Protein AF-A0A7S2XHD7-F1 (afdb_monomer_lite)

Sequence (308 aa):
SCTLRDKVDFETMDRLHQEAKERVEADHHKRIAGLQQRLSIVTTSAAAPLSTHVYRSHVVQAHVAEVWPCVFPLSDVVGPGRVKASSCKSNQSVGSRFRVRYKSGVKETYTLTAFSRESHRLSFELQDRSVPLEAESVAHSIALKPVKVTPGTKPATFIELSTEFSKDAPAALIAMSHIVKMDFFDWILGEMSRRRVRKSARRRAAEEARRQERNETKTREKSFERTERNGAVGGDEKVRQSANGEVEQPVSTGQREGGGAPTAGSNTASSGDVAGSASSRLQQQQELPPVSAETAREWKVQGIEILS

Organism: NCBI:txid641309

InterPro domains:
  IPR023393 START-like domain superfamily [G3DSA:3.30.530.20] (52-212)

Radius of gyration: 33.54 Å; chains: 1; bounding box: 9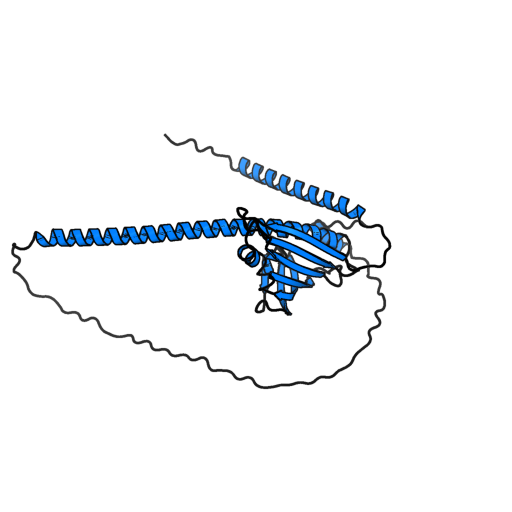0×64×88 Å

Secondary structure (DSSP, 8-state):
---------HHHHHHHHHHHHHHHHHHHHHHHHHHHHHHGGG-------PPEEEEEEEEESS-HHHHHHHH-SGGGTSSTTTEEEEEE-SSS-TT-EEEEEETTS-EEEEEEEEEETTTTEEEEEEEEESS--SSS-EEEEEEEEEEP--TTSPPEEEEEEEEEE-TT--HHHHHHHHHHHHHHHHHHHHHHHHHHHHHHHHHHHHHHHHHHHHHHHHHHHHHHHHHHHHHTS--S-----------PPPPP---------------------------------PPPPPPPHHHHHHHHTTT-----

pLDDT: mean 77.54, std 21.25, range [32.66, 98.56]

Structure (mmCIF, N/CA/C/O backbone):
data_AF-A0A7S2XHD7-F1
#
_entry.id   AF-A0A7S2XHD7-F1
#
loop_
_atom_site.group_PDB
_atom_site.id
_atom_site.type_symbol
_atom_site.label_atom_id
_atom_site.label_alt_id
_atom_site.label_comp_id
_atom_site.label_asym_id
_atom_site.label_entity_id
_atom_site.label_seq_id
_atom_site.pdbx_PDB_ins_code
_atom_site.Cartn_x
_atom_site.Cartn_y
_atom_site.Cartn_z
_atom_site.occupancy
_atom_site.B_iso_or_equiv
_atom_site.auth_seq_id
_atom_site.auth_comp_id
_atom_site.auth_asym_id
_atom_site.auth_atom_id
_atom_site.pdbx_PDB_model_num
ATOM 1 N N . SER A 1 1 ? -50.078 11.757 4.316 1.00 43.25 1 SER A N 1
ATOM 2 C CA . SER A 1 1 ? -50.026 11.815 2.844 1.00 43.25 1 SER A CA 1
ATOM 3 C C . SER A 1 1 ? -48.570 11.796 2.406 1.00 43.25 1 SER A C 1
ATOM 5 O O . SER A 1 1 ? -47.903 12.819 2.453 1.00 43.25 1 SER A O 1
ATOM 7 N N . CYS A 1 2 ? -48.045 10.624 2.051 1.00 49.34 2 CYS A N 1
ATOM 8 C CA . CYS A 1 2 ? -46.650 10.460 1.630 1.00 49.34 2 CYS A CA 1
ATOM 9 C C . CYS A 1 2 ? -46.600 9.626 0.352 1.00 49.34 2 CYS A C 1
ATOM 11 O O . CYS A 1 2 ? -46.386 8.424 0.442 1.00 49.34 2 CYS A O 1
ATOM 13 N N . THR A 1 3 ? -46.794 10.233 -0.820 1.00 51.00 3 THR A N 1
ATOM 14 C CA . THR A 1 3 ? -46.531 9.567 -2.109 1.00 51.00 3 THR A CA 1
ATOM 15 C C . THR A 1 3 ? -46.256 10.591 -3.212 1.00 51.00 3 THR A C 1
ATOM 17 O O . THR A 1 3 ? -47.086 10.827 -4.080 1.00 51.00 3 THR A O 1
ATOM 20 N N . LEU A 1 4 ? -45.063 11.176 -3.186 1.00 49.03 4 LEU A N 1
ATOM 21 C CA . LEU A 1 4 ? -44.376 11.655 -4.386 1.00 49.03 4 LEU A CA 1
ATOM 22 C C . LEU A 1 4 ? -42.977 11.043 -4.318 1.00 49.03 4 LEU A C 1
ATOM 24 O O . LEU A 1 4 ? -42.031 11.631 -3.809 1.00 49.03 4 LEU A O 1
ATOM 28 N N . ARG A 1 5 ? -42.894 9.759 -4.683 1.00 53.16 5 ARG A N 1
ATOM 29 C CA . ARG A 1 5 ? -41.617 9.145 -5.044 1.00 53.16 5 ARG A CA 1
ATOM 30 C C . ARG A 1 5 ? -41.416 9.485 -6.508 1.00 53.16 5 ARG A C 1
ATOM 32 O O . ARG A 1 5 ? -42.086 8.895 -7.354 1.00 53.16 5 ARG A O 1
ATOM 39 N N . ASP A 1 6 ? -40.537 10.445 -6.758 1.00 57.28 6 ASP A N 1
ATOM 40 C CA . ASP A 1 6 ? -40.037 10.764 -8.087 1.00 57.28 6 ASP A CA 1
ATOM 41 C C . ASP A 1 6 ? -39.497 9.479 -8.714 1.00 57.28 6 ASP A C 1
ATOM 43 O O . ASP A 1 6 ? -38.479 8.923 -8.289 1.00 57.28 6 ASP A O 1
ATOM 47 N N . LYS A 1 7 ? -40.239 8.949 -9.687 1.00 65.12 7 LYS A N 1
ATOM 48 C CA . LYS A 1 7 ? -39.747 7.890 -10.557 1.00 65.12 7 LYS A CA 1
ATOM 49 C C . LYS A 1 7 ? -38.735 8.554 -11.478 1.00 65.12 7 LYS A C 1
ATOM 51 O O . LYS A 1 7 ? -39.098 9.107 -12.506 1.00 65.12 7 LYS A O 1
ATOM 56 N N . VAL A 1 8 ? -37.473 8.556 -11.067 1.00 68.94 8 VAL A N 1
ATOM 57 C CA . VAL A 1 8 ? -36.384 8.773 -12.015 1.00 68.94 8 VAL A CA 1
ATOM 58 C C . VAL A 1 8 ? -36.445 7.591 -12.973 1.00 68.94 8 VAL A C 1
ATOM 60 O O . VAL A 1 8 ? -36.237 6.451 -12.550 1.00 68.94 8 VAL A O 1
ATOM 63 N N . ASP A 1 9 ? -36.821 7.851 -14.224 1.00 83.94 9 ASP A N 1
ATOM 64 C CA . ASP A 1 9 ? -36.904 6.811 -15.242 1.00 83.94 9 ASP A CA 1
ATOM 65 C C . ASP A 1 9 ? -35.554 6.110 -15.379 1.00 83.94 9 ASP A C 1
ATOM 67 O O . ASP A 1 9 ? -34.492 6.740 -15.361 1.00 83.94 9 ASP A O 1
ATOM 71 N N . PHE A 1 10 ? -35.606 4.785 -15.503 1.00 83.00 10 PHE A N 1
ATOM 72 C CA . PHE A 1 10 ? -34.429 3.923 -15.604 1.00 83.00 10 PHE A CA 1
ATOM 73 C C . PHE A 1 10 ? -33.493 4.377 -16.739 1.00 83.00 10 PHE A C 1
ATOM 75 O O . PHE A 1 10 ? -32.280 4.434 -16.558 1.00 83.00 10 PHE A O 1
ATOM 82 N N . GLU A 1 11 ? -34.065 4.845 -17.852 1.00 86.50 11 GLU A N 1
ATOM 83 C CA . GLU A 1 11 ? -33.327 5.416 -18.986 1.00 86.50 11 GLU A CA 1
ATOM 84 C C . GLU A 1 11 ? -32.530 6.677 -18.614 1.00 86.50 11 GLU A C 1
ATOM 86 O O . GLU A 1 11 ? -31.417 6.885 -19.099 1.00 86.50 11 GLU A O 1
ATOM 91 N N . THR A 1 12 ? -33.057 7.510 -17.709 1.00 90.56 12 THR A N 1
ATOM 92 C CA . THR A 1 12 ? -32.352 8.711 -17.234 1.00 90.56 12 THR A CA 1
ATOM 93 C C . THR A 1 12 ? -31.164 8.329 -16.354 1.00 90.56 12 THR A C 1
ATOM 95 O O . THR A 1 12 ? -30.099 8.938 -16.456 1.00 90.56 12 THR A O 1
ATOM 98 N N . MET A 1 13 ? -31.316 7.301 -15.513 1.00 90.56 13 MET A N 1
ATOM 99 C CA . MET A 1 13 ? -30.211 6.772 -14.710 1.00 90.56 13 MET A CA 1
ATOM 100 C C . MET A 1 13 ? -29.102 6.169 -15.577 1.00 90.56 13 MET A C 1
ATOM 102 O O . MET A 1 13 ? -27.932 6.471 -15.337 1.00 90.56 13 MET A O 1
ATOM 106 N N . ASP A 1 14 ? -29.449 5.370 -16.587 1.00 92.31 14 ASP A N 1
ATOM 107 C CA . ASP A 1 14 ? -28.465 4.767 -17.492 1.00 92.31 14 ASP A CA 1
ATOM 108 C C . ASP A 1 14 ? -27.711 5.835 -18.291 1.00 92.31 14 ASP A C 1
ATOM 110 O O . ASP A 1 14 ? -26.482 5.780 -18.390 1.00 92.31 14 ASP A O 1
ATOM 114 N N . ARG A 1 15 ? -28.409 6.878 -18.768 1.00 94.81 15 ARG A N 1
ATOM 115 C CA . ARG A 1 15 ? -27.761 8.010 -19.446 1.00 94.81 15 ARG A CA 1
ATOM 116 C C . ARG A 1 15 ? -26.789 8.746 -18.526 1.00 94.81 15 ARG A C 1
ATOM 118 O O . ARG A 1 15 ? -25.658 9.009 -18.923 1.00 94.81 15 ARG A O 1
ATOM 125 N N . LEU A 1 16 ? -27.191 9.034 -17.285 1.00 93.44 16 LEU A N 1
ATOM 126 C CA . LEU A 1 16 ? -26.314 9.680 -16.301 1.00 93.44 16 LEU A CA 1
ATOM 127 C C . LEU A 1 16 ? -25.102 8.809 -15.947 1.00 93.44 16 LEU A C 1
ATOM 129 O O . LEU A 1 16 ? -24.006 9.336 -15.754 1.00 93.44 16 LEU A O 1
ATOM 133 N N . HIS A 1 17 ? -25.273 7.487 -15.878 1.00 90.25 17 HIS A N 1
ATOM 134 C CA . HIS A 1 17 ? -24.171 6.562 -15.636 1.00 90.25 17 HIS A CA 1
ATOM 135 C C . HIS A 1 17 ? -23.175 6.550 -16.802 1.00 90.25 17 HIS A C 1
ATOM 137 O O . HIS A 1 17 ? -21.965 6.606 -16.577 1.00 90.25 17 HIS A O 1
ATOM 143 N N . GLN A 1 18 ? -23.676 6.535 -18.038 1.00 93.81 18 GLN A N 1
ATOM 144 C CA . GLN A 1 18 ? -22.855 6.575 -19.245 1.00 93.81 18 GLN A CA 1
ATOM 145 C C . GLN A 1 18 ? -22.103 7.911 -19.375 1.00 93.81 18 GLN A C 1
ATOM 147 O O . GLN A 1 18 ? -20.887 7.908 -19.556 1.00 93.81 18 GLN A O 1
ATOM 152 N N . GLU A 1 19 ? -22.777 9.046 -19.159 1.00 95.25 19 GLU A N 1
ATOM 153 C CA . GLU A 1 19 ? -22.143 10.373 -19.141 1.00 95.25 19 GLU A CA 1
ATOM 154 C C . GLU A 1 19 ? -21.063 10.476 -18.049 1.00 95.25 19 GLU A C 1
ATOM 156 O O . GLU A 1 19 ? -19.988 11.042 -18.267 1.00 95.25 19 GLU A O 1
ATOM 161 N N . ALA A 1 20 ? -21.316 9.921 -16.858 1.00 90.75 20 ALA A N 1
ATOM 162 C CA . ALA A 1 20 ? -20.330 9.896 -15.781 1.00 90.75 20 ALA A CA 1
ATOM 163 C C . ALA A 1 20 ? -19.105 9.046 -16.151 1.00 90.75 20 ALA A C 1
ATOM 165 O O . ALA A 1 20 ? -17.973 9.453 -15.876 1.00 90.75 20 ALA A O 1
ATOM 166 N N . LYS A 1 21 ? -19.316 7.897 -16.802 1.00 91.81 21 LYS A N 1
ATOM 167 C CA . LYS A 1 21 ? -18.242 7.023 -17.282 1.00 91.81 21 LYS A CA 1
ATOM 168 C C . LYS A 1 21 ? -17.369 7.728 -18.324 1.00 91.81 21 LYS A C 1
ATOM 170 O O . LYS A 1 21 ? -16.151 7.754 -18.167 1.00 91.81 21 LYS A O 1
ATOM 175 N N . GLU A 1 22 ? -17.979 8.373 -19.314 1.00 92.75 22 GLU A N 1
ATOM 176 C CA . GLU A 1 22 ? -17.265 9.106 -20.369 1.00 92.75 22 GLU A CA 1
ATOM 177 C C . GLU A 1 22 ? -16.457 10.285 -19.815 1.00 92.75 22 GLU A C 1
ATOM 179 O O . GLU A 1 22 ? -15.318 10.505 -20.226 1.00 92.75 22 GLU A O 1
ATOM 184 N N . ARG A 1 23 ? -16.983 11.011 -18.819 1.00 91.25 23 ARG A N 1
ATOM 185 C CA . ARG A 1 23 ? -16.234 12.089 -18.145 1.00 91.25 23 ARG A CA 1
ATOM 186 C C . ARG A 1 23 ? -14.996 11.572 -17.419 1.00 91.25 23 ARG A C 1
ATOM 188 O O . ARG A 1 23 ? -13.948 12.214 -17.477 1.00 91.25 23 ARG A O 1
ATOM 195 N N . VAL A 1 24 ? -15.106 10.428 -16.743 1.00 84.94 24 VAL A N 1
ATOM 196 C CA . VAL A 1 24 ? -13.970 9.804 -16.046 1.00 84.94 24 VAL A CA 1
ATOM 197 C C . VAL A 1 24 ? -12.920 9.324 -17.049 1.00 84.94 24 VAL A C 1
ATOM 199 O O . VAL A 1 24 ? -11.728 9.552 -16.839 1.00 84.94 24 VAL A O 1
ATOM 202 N N . GLU A 1 25 ? -13.340 8.709 -18.155 1.00 81.50 25 GLU A N 1
ATOM 203 C CA . GLU A 1 25 ? -12.432 8.270 -19.218 1.00 81.50 25 GLU A CA 1
ATOM 204 C C . GLU A 1 25 ? -11.743 9.460 -19.905 1.00 81.50 25 GLU A C 1
ATOM 206 O O . GLU A 1 25 ? -10.528 9.428 -20.108 1.00 81.50 25 GLU A O 1
ATOM 211 N N . ALA A 1 26 ? -12.464 10.545 -20.200 1.00 87.12 26 ALA A N 1
ATOM 212 C CA . ALA A 1 26 ? -11.897 11.750 -20.808 1.00 87.12 26 ALA A CA 1
ATOM 213 C C . ALA A 1 26 ? -10.857 12.435 -19.902 1.00 87.12 26 ALA A C 1
ATOM 215 O O . ALA A 1 26 ? -9.779 12.816 -20.369 1.00 87.12 26 ALA A O 1
ATOM 216 N N . ASP A 1 27 ? -11.138 12.555 -18.600 1.00 86.56 27 ASP A N 1
ATOM 217 C CA . ASP A 1 27 ? -10.185 13.129 -17.643 1.00 86.56 27 ASP A CA 1
ATOM 218 C C . ASP A 1 27 ? -8.935 12.244 -17.491 1.00 86.56 27 ASP A C 1
ATOM 220 O O . ASP A 1 27 ? -7.810 12.744 -17.410 1.00 86.56 27 ASP A O 1
ATOM 224 N N . HIS A 1 28 ? -9.098 10.917 -17.558 1.00 75.94 28 HIS A N 1
ATOM 225 C CA . HIS A 1 28 ? -7.976 9.981 -17.560 1.00 75.94 28 HIS A CA 1
ATOM 226 C C . HIS A 1 28 ? -7.064 10.168 -18.782 1.00 75.94 28 HIS A C 1
ATOM 228 O O . HIS A 1 28 ? -5.850 10.314 -18.616 1.00 75.94 28 HIS A O 1
ATOM 234 N N . HIS A 1 29 ? -7.629 10.253 -19.992 1.00 78.44 29 HIS A N 1
ATOM 235 C CA . HIS A 1 29 ? -6.857 10.499 -21.217 1.00 78.44 29 HIS A CA 1
ATOM 236 C C . HIS A 1 29 ? -6.132 11.847 -21.179 1.00 78.44 29 HIS A C 1
ATOM 238 O O . HIS A 1 29 ? -4.951 11.923 -21.519 1.00 78.44 29 HIS A O 1
ATOM 244 N N . LYS A 1 30 ? -6.792 12.906 -20.693 1.00 86.50 30 LYS A N 1
ATOM 245 C CA . LYS A 1 30 ? -6.173 14.231 -20.553 1.00 86.50 30 LYS A CA 1
ATOM 246 C C . LYS A 1 30 ? -4.991 14.210 -19.582 1.00 86.50 30 LYS A C 1
ATOM 248 O O . LYS A 1 30 ? -3.963 14.835 -19.849 1.00 86.50 30 LYS A O 1
ATOM 253 N N . ARG A 1 31 ? -5.101 13.464 -18.475 1.00 76.38 31 ARG A N 1
ATOM 254 C CA . ARG A 1 31 ? -3.992 13.260 -17.528 1.00 76.38 31 ARG A CA 1
ATOM 255 C C . ARG A 1 31 ? -2.839 12.487 -18.170 1.00 76.38 31 ARG A C 1
ATOM 257 O O . ARG A 1 31 ? -1.697 12.895 -17.984 1.00 76.38 31 ARG A O 1
ATOM 264 N N . ILE A 1 32 ? -3.113 11.437 -18.948 1.00 73.88 32 ILE A N 1
ATOM 265 C CA . ILE A 1 32 ? -2.078 10.674 -19.670 1.00 73.88 32 ILE A CA 1
ATOM 266 C C . ILE A 1 32 ? -1.351 11.561 -20.689 1.00 73.88 32 ILE A C 1
ATOM 268 O O . ILE A 1 32 ? -0.122 11.627 -20.660 1.00 73.88 32 ILE A O 1
ATOM 272 N N . ALA A 1 33 ? -2.082 12.301 -21.525 1.00 75.00 33 ALA A N 1
ATOM 273 C CA . ALA A 1 33 ? -1.496 13.183 -22.537 1.00 75.00 33 ALA A CA 1
ATOM 274 C C . ALA A 1 33 ? -0.627 14.290 -21.910 1.00 75.00 33 ALA A C 1
ATOM 276 O O . ALA A 1 33 ? 0.501 14.533 -22.339 1.00 75.00 33 ALA A O 1
ATOM 277 N N . GLY A 1 34 ? -1.105 14.915 -20.826 1.00 77.00 34 GLY A N 1
ATOM 278 C CA . GLY A 1 34 ? -0.328 15.918 -20.092 1.00 77.00 34 GLY A CA 1
ATOM 279 C C . GLY A 1 34 ? 0.941 15.351 -19.444 1.00 77.00 34 GLY A C 1
ATOM 280 O O . GLY A 1 34 ? 1.935 16.060 -19.298 1.00 77.00 34 GLY A O 1
ATOM 281 N N . LEU A 1 35 ? 0.940 14.070 -19.069 1.00 71.00 35 LEU A N 1
ATOM 282 C CA . LEU A 1 35 ? 2.133 13.394 -18.564 1.00 71.00 35 LEU A CA 1
ATOM 283 C C . LEU A 1 35 ? 3.125 13.097 -19.690 1.00 71.00 35 LEU A C 1
ATOM 285 O O . LEU A 1 35 ? 4.303 13.399 -19.518 1.00 71.00 35 LEU A O 1
ATOM 289 N N . GLN A 1 36 ? 2.661 12.604 -20.842 1.00 71.19 36 GLN A N 1
ATOM 290 C CA . GLN A 1 36 ? 3.500 12.369 -22.027 1.00 71.19 36 GLN A CA 1
ATOM 291 C C . GLN A 1 36 ? 4.240 13.642 -22.465 1.00 71.19 36 GLN A C 1
ATOM 293 O O . GLN A 1 36 ? 5.450 13.604 -22.677 1.00 71.19 36 GLN A O 1
ATOM 298 N N . GLN A 1 37 ? 3.558 14.791 -22.487 1.00 72.00 37 GLN A N 1
ATOM 299 C CA . GLN A 1 37 ? 4.180 16.075 -22.833 1.00 72.00 37 GLN A CA 1
ATOM 300 C C . GLN A 1 37 ? 5.247 16.526 -21.819 1.00 72.00 37 GLN A C 1
ATOM 302 O O . GLN A 1 37 ? 6.236 17.158 -22.180 1.00 72.00 37 GLN A O 1
ATOM 307 N N . ARG A 1 38 ? 5.077 16.206 -20.531 1.00 64.12 38 ARG A N 1
ATOM 308 C CA . ARG A 1 38 ? 6.083 16.526 -19.502 1.00 64.12 38 ARG A CA 1
ATOM 309 C C . ARG A 1 38 ? 7.298 15.607 -19.563 1.00 64.12 38 ARG A C 1
ATOM 311 O O . ARG A 1 38 ? 8.366 15.996 -19.102 1.00 64.12 38 ARG A O 1
ATOM 318 N N . LEU A 1 39 ? 7.135 14.410 -20.114 1.00 61.31 39 LEU A N 1
ATOM 319 C CA . LEU A 1 39 ? 8.197 13.417 -20.237 1.00 61.31 39 LEU A CA 1
ATOM 320 C C . LEU A 1 39 ? 9.109 13.678 -21.429 1.00 61.31 39 LEU A C 1
ATOM 322 O O . LEU A 1 39 ? 10.310 13.467 -21.304 1.00 61.31 39 LEU A O 1
ATOM 326 N N . SER A 1 40 ? 8.581 14.211 -22.535 1.00 60.31 40 SER A N 1
ATOM 327 C CA . SER A 1 40 ? 9.395 14.526 -23.717 1.00 60.31 40 SER A CA 1
ATOM 328 C C . SER A 1 40 ? 10.478 15.580 -23.445 1.00 60.31 40 SER A C 1
ATOM 330 O O . SER A 1 40 ? 11.492 15.601 -24.133 1.00 60.31 40 SER A O 1
ATOM 332 N N . ILE A 1 41 ? 10.302 16.420 -22.418 1.00 57.03 41 ILE A N 1
ATOM 333 C CA . ILE A 1 41 ? 11.268 17.458 -22.012 1.00 57.03 41 ILE A CA 1
ATOM 334 C C . ILE A 1 41 ? 12.493 16.860 -21.285 1.00 57.03 41 ILE A C 1
ATOM 336 O O . ILE A 1 41 ? 13.524 17.517 -21.171 1.00 57.03 41 ILE A O 1
ATOM 340 N N . VAL A 1 42 ? 12.427 15.611 -20.809 1.00 54.75 42 VAL A N 1
ATOM 341 C CA . VAL A 1 42 ? 13.474 15.010 -19.957 1.00 54.75 42 VAL A CA 1
ATOM 342 C C . VAL A 1 42 ? 14.526 14.217 -20.761 1.00 54.75 42 VAL A C 1
ATOM 344 O O . VAL A 1 42 ? 15.563 13.846 -20.221 1.00 54.75 42 VAL A O 1
ATOM 347 N N . THR A 1 43 ? 14.325 13.992 -22.062 1.00 50.47 43 THR A N 1
ATOM 348 C CA . THR A 1 43 ? 15.046 12.957 -22.841 1.00 50.47 43 THR A CA 1
ATOM 349 C C . THR A 1 43 ? 16.136 13.440 -23.810 1.00 50.47 43 THR A C 1
ATOM 351 O O . THR A 1 43 ? 16.387 12.792 -24.820 1.00 50.47 43 THR A O 1
ATOM 354 N N . THR A 1 44 ? 16.851 14.530 -23.522 1.00 48.75 44 THR A N 1
ATOM 355 C CA . THR A 1 44 ? 18.014 14.939 -24.344 1.00 48.75 44 THR A CA 1
ATOM 356 C C . THR A 1 44 ? 19.229 15.287 -23.493 1.00 48.75 44 THR A C 1
ATOM 358 O O . THR A 1 44 ? 19.540 16.454 -23.275 1.00 48.75 44 THR A O 1
ATOM 361 N N . SER A 1 45 ? 19.945 14.272 -23.013 1.00 46.69 45 SER A N 1
ATOM 362 C CA . SER A 1 45 ? 21.347 14.426 -22.615 1.00 46.69 45 SER A CA 1
ATOM 363 C C . SER A 1 45 ? 22.068 13.091 -22.768 1.00 46.69 45 SER A C 1
ATOM 365 O O . SER A 1 45 ? 21.740 12.121 -22.089 1.00 46.69 45 SER A O 1
ATOM 367 N N . ALA A 1 46 ? 23.031 13.041 -23.690 1.00 52.41 46 ALA A N 1
ATOM 368 C CA . ALA A 1 46 ? 23.861 11.882 -24.018 1.00 52.41 46 ALA A CA 1
ATOM 369 C C . ALA A 1 46 ? 24.940 11.619 -22.944 1.00 52.41 46 ALA A C 1
ATOM 371 O O . ALA A 1 46 ? 26.131 11.535 -23.238 1.00 52.41 46 ALA A O 1
ATOM 372 N N . ALA A 1 47 ? 24.529 11.544 -21.678 1.00 53.38 47 ALA A N 1
ATOM 373 C CA . ALA A 1 47 ? 25.381 11.105 -20.582 1.00 53.38 47 ALA A CA 1
ATOM 374 C C . ALA A 1 47 ? 25.380 9.571 -20.507 1.00 53.38 47 ALA A C 1
ATOM 376 O O . ALA A 1 47 ? 24.398 8.928 -20.880 1.00 53.38 47 ALA A O 1
ATOM 377 N N . ALA A 1 48 ? 26.484 8.987 -20.026 1.00 54.81 48 ALA A N 1
ATOM 378 C CA . ALA A 1 48 ? 26.603 7.547 -19.797 1.00 54.81 48 ALA A CA 1
ATOM 379 C C . ALA A 1 48 ? 25.350 7.000 -19.081 1.00 54.81 48 ALA A C 1
ATOM 381 O O . ALA A 1 48 ? 24.834 7.678 -18.189 1.00 54.81 48 ALA A O 1
ATOM 382 N N . PRO A 1 49 ? 24.847 5.809 -19.454 1.00 63.59 49 PRO A N 1
ATOM 383 C CA . PRO A 1 49 ? 23.579 5.304 -18.948 1.00 63.59 49 PRO A CA 1
ATOM 384 C C . PRO A 1 49 ? 23.739 4.966 -17.461 1.00 63.59 49 PRO A C 1
ATOM 386 O O . PRO A 1 49 ? 24.299 3.936 -17.081 1.00 63.59 49 PRO A O 1
ATOM 389 N N . LEU A 1 50 ? 23.315 5.903 -16.617 1.00 78.88 50 LEU A N 1
ATOM 390 C CA . LEU A 1 50 ? 23.279 5.774 -15.167 1.00 78.88 50 LEU A CA 1
ATOM 391 C C . LEU A 1 50 ? 21.967 5.097 -14.765 1.00 78.88 50 LEU A C 1
ATOM 393 O O . LEU A 1 50 ? 20.933 5.275 -15.411 1.00 78.88 50 LEU A O 1
ATOM 397 N N . SER A 1 51 ? 21.997 4.334 -13.673 1.00 88.88 51 SER A N 1
ATOM 398 C CA . SER A 1 51 ? 20.778 3.836 -13.033 1.00 88.88 51 SER A CA 1
ATOM 399 C C . SER A 1 51 ? 19.835 5.001 -12.732 1.00 88.88 51 SER A C 1
ATOM 401 O O . SER A 1 51 ? 20.263 6.009 -12.159 1.00 88.88 51 SER A O 1
ATOM 403 N N . THR A 1 52 ? 18.556 4.866 -13.075 1.00 93.25 52 THR A N 1
ATOM 404 C CA . THR A 1 52 ? 17.574 5.923 -12.809 1.00 93.25 52 THR A CA 1
ATOM 405 C C . THR A 1 52 ? 16.899 5.690 -11.465 1.00 93.25 52 THR A C 1
ATOM 407 O O . THR A 1 52 ? 16.290 4.650 -11.231 1.00 93.25 52 THR A O 1
ATOM 410 N N . HIS A 1 53 ? 16.953 6.688 -10.585 1.00 94.88 53 HIS A N 1
ATOM 411 C CA . HIS A 1 53 ? 16.269 6.661 -9.296 1.00 94.88 53 HIS A CA 1
ATOM 412 C C . HIS A 1 53 ? 15.041 7.581 -9.316 1.00 94.88 53 HIS A C 1
ATOM 414 O O . HIS A 1 53 ? 15.151 8.797 -9.468 1.00 94.88 53 HIS A O 1
ATOM 420 N N . VAL A 1 54 ? 13.857 6.998 -9.131 1.00 93.88 54 VAL A N 1
ATOM 421 C CA . VAL A 1 54 ? 12.579 7.709 -9.033 1.00 93.88 54 VAL A CA 1
ATOM 422 C C . VAL A 1 54 ? 12.127 7.754 -7.584 1.00 93.88 54 VAL A C 1
ATOM 424 O O . VAL A 1 54 ? 11.732 6.736 -7.015 1.00 93.88 54 VAL A O 1
ATOM 427 N N . TYR A 1 55 ? 12.083 8.953 -7.016 1.00 95.56 55 TYR A N 1
ATOM 428 C CA . TYR A 1 55 ? 11.656 9.193 -5.642 1.00 95.56 55 TYR A CA 1
ATOM 429 C C . TYR A 1 55 ? 10.311 9.919 -5.585 1.00 95.56 55 TYR A C 1
ATOM 431 O O . TYR A 1 55 ? 10.056 10.855 -6.347 1.00 95.56 55 TYR A O 1
ATOM 439 N N . ARG A 1 56 ? 9.450 9.521 -4.645 1.00 95.12 56 ARG A N 1
ATOM 440 C CA . ARG A 1 56 ? 8.265 10.293 -4.275 1.00 95.12 56 ARG A CA 1
ATOM 441 C C . ARG A 1 56 ? 7.951 10.157 -2.794 1.00 95.12 56 ARG A C 1
ATOM 443 O O . ARG A 1 56 ? 8.182 9.107 -2.199 1.00 95.12 56 ARG A O 1
ATOM 450 N N . SER A 1 57 ? 7.373 11.203 -2.214 1.00 97.19 57 SER A N 1
ATOM 451 C CA . SER A 1 57 ? 6.966 11.200 -0.815 1.00 97.19 57 SER A CA 1
ATOM 452 C C . SER A 1 57 ? 5.632 11.898 -0.571 1.00 97.19 57 SER A C 1
ATOM 454 O O . SER A 1 57 ? 5.139 12.660 -1.409 1.00 97.19 57 SER A O 1
ATOM 456 N N . HIS A 1 58 ? 5.024 11.598 0.576 1.00 97.19 58 HIS A N 1
ATOM 457 C CA . HIS A 1 58 ? 3.774 12.204 1.025 1.00 97.19 58 HIS A CA 1
ATOM 458 C C . HIS A 1 58 ? 3.671 12.212 2.556 1.00 97.19 58 HIS A C 1
ATOM 460 O O . HIS A 1 58 ? 4.253 11.362 3.227 1.00 97.19 58 HIS A O 1
ATOM 466 N N . VAL A 1 59 ? 2.906 13.152 3.119 1.00 96.94 59 VAL A N 1
ATOM 467 C CA . VAL A 1 59 ? 2.632 13.222 4.563 1.00 96.94 59 VAL A CA 1
ATOM 468 C C . VAL A 1 59 ? 1.188 12.813 4.821 1.00 96.94 59 VAL A C 1
ATOM 470 O O . VAL A 1 59 ? 0.259 13.451 4.336 1.00 96.94 59 VAL A O 1
ATOM 473 N N . VAL A 1 60 ? 0.990 11.780 5.635 1.00 96.44 60 VAL A N 1
ATOM 474 C CA . VAL A 1 60 ? -0.335 11.319 6.059 1.00 96.44 60 VAL A CA 1
ATOM 475 C C . VAL A 1 60 ? -0.601 11.763 7.492 1.00 96.44 60 VAL A C 1
ATOM 477 O O . VAL A 1 60 ? 0.209 11.532 8.386 1.00 96.44 60 VAL A O 1
ATOM 480 N N . GLN A 1 61 ? -1.771 12.359 7.725 1.00 95.62 61 GLN A N 1
ATOM 481 C CA . GLN A 1 61 ? -2.249 12.783 9.049 1.00 95.62 61 GLN A CA 1
ATOM 482 C C . GLN A 1 61 ? -2.762 11.579 9.864 1.00 95.62 61 GLN A C 1
ATOM 484 O O . GLN A 1 61 ? -3.970 11.398 10.085 1.00 95.62 61 GLN A O 1
ATOM 489 N N . ALA A 1 62 ? -1.831 10.698 10.223 1.00 96.12 62 ALA A N 1
ATOM 490 C CA . ALA A 1 62 ? -2.029 9.533 11.073 1.00 96.12 62 ALA A CA 1
ATOM 491 C C . ALA A 1 62 ? -0.705 9.097 11.722 1.00 96.12 62 ALA A C 1
ATOM 493 O O . ALA A 1 62 ? 0.377 9.368 11.199 1.00 96.12 62 ALA A O 1
ATOM 494 N N . HIS A 1 63 ? -0.798 8.374 12.840 1.00 96.69 63 HIS A N 1
ATOM 495 C CA . HIS A 1 63 ? 0.358 7.767 13.504 1.00 96.69 63 HIS A CA 1
ATOM 496 C C . HIS A 1 63 ? 0.938 6.611 12.670 1.00 96.69 63 HIS A C 1
ATOM 498 O O . HIS A 1 63 ? 0.181 5.880 12.028 1.00 96.69 63 HIS A O 1
ATOM 504 N N . VAL A 1 64 ? 2.257 6.382 12.728 1.00 97.12 64 VAL A N 1
ATOM 505 C CA . VAL A 1 64 ? 2.938 5.360 11.902 1.00 97.12 64 VAL A CA 1
ATOM 506 C C . VAL A 1 64 ? 2.353 3.961 12.105 1.00 97.12 64 VAL A C 1
ATOM 508 O O . VAL A 1 64 ? 2.148 3.225 11.145 1.00 97.12 64 VAL A O 1
ATOM 511 N N . ALA A 1 65 ? 1.956 3.642 13.339 1.00 95.81 65 ALA A N 1
ATOM 512 C CA . ALA A 1 65 ? 1.292 2.385 13.689 1.00 95.81 65 ALA A CA 1
ATOM 513 C C . ALA A 1 65 ? -0.075 2.179 13.001 1.00 95.81 65 ALA A C 1
ATOM 515 O O . ALA A 1 65 ? -0.520 1.043 12.856 1.00 95.81 65 ALA A O 1
ATOM 516 N N . GLU A 1 66 ? -0.754 3.251 12.578 1.00 95.75 66 GLU A N 1
ATOM 517 C CA . GLU A 1 66 ? -1.991 3.160 11.793 1.00 95.75 66 GLU A CA 1
ATOM 518 C C . GLU A 1 66 ? -1.707 3.007 10.292 1.00 95.75 66 GLU A C 1
ATOM 520 O O . GLU A 1 66 ? -2.440 2.301 9.598 1.00 95.75 66 GLU A O 1
ATOM 525 N N . VAL A 1 67 ? -0.643 3.652 9.802 1.00 96.38 67 VAL A N 1
ATOM 526 C CA . VAL A 1 67 ? -0.257 3.658 8.382 1.00 96.38 67 VAL A CA 1
ATOM 527 C C . VAL A 1 67 ? 0.432 2.354 7.983 1.00 96.38 67 VAL A C 1
ATOM 529 O O . VAL A 1 67 ? 0.132 1.800 6.928 1.00 96.38 67 VAL A O 1
ATOM 532 N N . TRP A 1 68 ? 1.319 1.825 8.828 1.00 95.69 68 TRP A N 1
ATOM 533 C CA . TRP A 1 68 ? 2.123 0.638 8.528 1.00 95.69 68 TRP A CA 1
ATOM 534 C C . TRP A 1 68 ? 1.302 -0.580 8.096 1.00 95.69 68 TRP A C 1
ATOM 536 O O . TRP A 1 68 ? 1.620 -1.159 7.058 1.00 95.69 68 TRP A O 1
ATOM 546 N N . PRO A 1 69 ? 0.190 -0.939 8.765 1.00 93.44 69 PRO A N 1
ATOM 547 C CA . PRO A 1 69 ? -0.607 -2.083 8.346 1.00 93.44 69 PRO A CA 1
ATOM 548 C C . PRO A 1 69 ? -1.412 -1.833 7.056 1.00 93.44 69 PRO A C 1
ATOM 550 O O . PRO A 1 69 ? -2.192 -2.698 6.667 1.00 93.44 69 PRO A O 1
ATOM 553 N N . CYS A 1 70 ? -1.339 -0.641 6.450 1.00 92.19 70 CYS A N 1
ATOM 554 C CA . CYS A 1 70 ? -1.849 -0.370 5.099 1.00 92.19 70 CYS A CA 1
ATOM 555 C C . CYS A 1 70 ? -0.771 -0.598 4.032 1.00 92.19 70 CYS A C 1
ATOM 557 O O . CYS A 1 70 ? -1.102 -0.928 2.905 1.00 92.19 70 CYS A O 1
ATOM 559 N N . VAL A 1 71 ? 0.506 -0.445 4.383 1.00 91.44 71 VAL A N 1
ATOM 560 C CA . VAL A 1 71 ? 1.647 -0.745 3.500 1.00 91.44 71 VAL A CA 1
ATOM 561 C C . VAL A 1 71 ? 2.024 -2.231 3.574 1.00 91.44 71 VAL A C 1
ATOM 563 O O . VAL A 1 71 ? 2.576 -2.807 2.644 1.00 91.44 71 VAL A O 1
ATOM 566 N N . PHE A 1 72 ? 1.719 -2.883 4.690 1.00 88.19 72 PHE A N 1
ATOM 567 C CA . PHE A 1 72 ? 1.995 -4.293 4.902 1.00 88.19 72 PHE A CA 1
ATOM 568 C C . PHE A 1 72 ? 0.687 -5.006 5.265 1.00 88.19 72 PHE A C 1
ATOM 570 O O . PHE A 1 72 ? 0.102 -4.676 6.303 1.00 88.19 72 PHE A O 1
ATOM 577 N N . PRO A 1 73 ? 0.189 -5.944 4.434 1.00 83.12 73 PRO A N 1
ATOM 578 C CA . PRO A 1 73 ? 0.921 -6.789 3.476 1.00 83.12 73 PRO A CA 1
ATOM 579 C C . PRO A 1 73 ? 1.206 -6.164 2.093 1.00 83.12 73 PRO A C 1
ATOM 581 O O . PRO A 1 73 ? 0.424 -5.379 1.568 1.00 83.12 73 PRO A O 1
ATOM 584 N N . LEU A 1 74 ? 2.315 -6.592 1.469 1.00 81.06 74 LEU A N 1
ATOM 585 C CA . LEU A 1 74 ? 2.830 -6.075 0.185 1.00 81.06 74 LEU A CA 1
ATOM 586 C C . LEU A 1 74 ? 1.889 -6.256 -1.009 1.00 81.06 74 LEU A C 1
ATOM 588 O O . LEU A 1 74 ? 2.011 -5.534 -1.994 1.00 81.06 74 LEU A O 1
ATOM 592 N N . SER A 1 75 ? 0.965 -7.215 -0.942 1.00 74.88 75 SER A N 1
ATOM 593 C CA . SER A 1 75 ? 0.059 -7.546 -2.045 1.00 74.88 75 SER A CA 1
ATOM 594 C C . SER A 1 75 ? -0.711 -6.345 -2.579 1.00 74.88 75 SER A C 1
ATOM 596 O O . SER A 1 75 ? -0.913 -6.239 -3.784 1.00 74.88 75 SER A O 1
ATOM 598 N N . ASP A 1 76 ? -1.115 -5.443 -1.688 1.00 72.94 76 ASP A N 1
ATOM 599 C CA . ASP A 1 76 ? -1.965 -4.310 -2.044 1.00 72.94 76 ASP A CA 1
ATOM 600 C C . ASP A 1 76 ? -1.148 -3.080 -2.462 1.00 72.94 76 ASP A C 1
ATOM 602 O O . ASP A 1 76 ? -1.663 -2.184 -3.130 1.00 72.94 76 ASP A O 1
ATOM 606 N N . VAL A 1 77 ? 0.141 -3.059 -2.115 1.00 77.06 77 VAL A N 1
ATOM 607 C CA . VAL A 1 77 ? 1.058 -1.944 -2.371 1.00 77.06 77 VAL A CA 1
ATOM 608 C C . VAL A 1 77 ? 1.500 -1.882 -3.820 1.00 77.06 77 VAL A C 1
ATOM 610 O O . VAL A 1 77 ? 1.618 -0.791 -4.372 1.00 77.06 77 VAL A O 1
ATOM 613 N N . VAL A 1 78 ? 1.751 -3.034 -4.441 1.00 80.50 78 VAL A N 1
ATOM 614 C CA . VAL A 1 78 ? 2.379 -3.057 -5.770 1.00 80.50 78 VAL A CA 1
ATOM 615 C C . VAL A 1 78 ? 1.387 -2.779 -6.903 1.00 80.50 78 VAL A C 1
ATOM 617 O O . VAL A 1 78 ? 1.769 -2.359 -7.989 1.00 80.50 78 VAL A O 1
ATOM 620 N N . GLY A 1 79 ? 0.087 -2.908 -6.623 1.00 78.56 79 GLY A N 1
ATOM 621 C CA . GLY A 1 79 ? -0.980 -2.604 -7.573 1.00 78.56 79 GLY A CA 1
ATOM 622 C C . GLY A 1 79 ? -2.226 -2.021 -6.921 1.00 78.56 79 GLY A C 1
ATOM 623 O O . GLY A 1 79 ? -3.280 -2.663 -6.985 1.00 78.56 79 GLY A O 1
ATOM 624 N N . PRO A 1 80 ? -2.159 -0.824 -6.321 1.00 78.75 80 PRO A N 1
ATOM 625 C CA . PRO A 1 80 ? -3.251 -0.278 -5.524 1.00 78.75 80 PRO A CA 1
ATOM 626 C C . PRO A 1 80 ? -4.561 -0.222 -6.325 1.00 78.75 80 PRO A C 1
ATOM 628 O O . PRO A 1 80 ? -4.651 0.424 -7.366 1.00 78.75 80 PRO A O 1
ATOM 631 N N . GLY A 1 81 ? -5.579 -0.980 -5.897 1.00 76.06 81 GLY A N 1
ATOM 632 C CA . GLY A 1 81 ? -6.878 -1.090 -6.589 1.00 76.06 81 GLY A CA 1
ATOM 633 C C . GLY A 1 81 ? -6.875 -1.855 -7.927 1.00 76.06 81 GLY A C 1
ATOM 634 O O . GLY A 1 81 ? -7.946 -2.109 -8.495 1.00 76.06 81 GLY A O 1
ATOM 635 N N . ARG A 1 82 ? -5.702 -2.270 -8.415 1.00 84.56 82 ARG A N 1
ATOM 636 C CA . ARG A 1 82 ? -5.488 -2.962 -9.697 1.00 84.56 82 ARG A CA 1
ATOM 637 C C . ARG A 1 82 ? -5.170 -4.449 -9.529 1.00 84.56 82 ARG A C 1
ATOM 639 O O . ARG A 1 82 ? -5.307 -5.200 -10.495 1.00 84.56 82 ARG A O 1
ATOM 646 N N . VAL A 1 83 ? -4.791 -4.891 -8.329 1.00 89.12 83 VAL A N 1
ATOM 647 C CA . VAL A 1 83 ? -4.588 -6.313 -8.023 1.00 89.12 83 VAL A CA 1
ATOM 648 C C . VAL A 1 83 ? -5.925 -7.059 -8.040 1.00 89.12 83 VAL A C 1
ATOM 650 O O . VAL A 1 83 ? -6.894 -6.663 -7.395 1.00 89.12 83 VAL A O 1
ATOM 653 N N . LYS A 1 84 ? -5.981 -8.148 -8.812 1.00 90.88 84 LYS A N 1
ATOM 654 C CA . LYS A 1 84 ? -7.091 -9.111 -8.848 1.00 90.88 84 LYS A CA 1
ATOM 655 C C . LYS A 1 84 ? -6.889 -10.220 -7.822 1.00 90.88 84 LYS A C 1
ATOM 657 O O . LYS A 1 84 ? -7.844 -10.643 -7.182 1.00 90.88 84 LYS A O 1
ATOM 662 N N . ALA A 1 85 ? -5.662 -10.714 -7.702 1.00 90.44 85 ALA A N 1
ATOM 663 C CA . ALA A 1 85 ? -5.296 -11.737 -6.736 1.00 90.44 85 ALA A CA 1
ATOM 664 C C . ALA A 1 85 ? -3.820 -11.608 -6.367 1.00 90.44 85 ALA A C 1
ATOM 666 O O . ALA A 1 85 ? -2.990 -11.259 -7.207 1.00 90.44 85 ALA A O 1
ATOM 667 N N . SER A 1 86 ? -3.491 -11.962 -5.133 1.00 90.69 86 SER A N 1
ATOM 668 C CA . SER A 1 86 ? -2.117 -12.040 -4.655 1.00 90.69 86 SER A CA 1
ATOM 669 C C . SER A 1 86 ? -1.899 -13.342 -3.907 1.00 90.69 86 SER A C 1
ATOM 671 O O . SER A 1 86 ? -2.739 -13.739 -3.101 1.00 90.69 86 SER A O 1
ATOM 673 N N . SER A 1 87 ? -0.754 -13.978 -4.122 1.00 89.94 87 SER A N 1
ATOM 674 C CA . SER A 1 87 ? -0.330 -15.134 -3.338 1.00 89.94 87 SER A CA 1
ATOM 675 C C . SER A 1 87 ? 1.058 -14.882 -2.768 1.00 89.94 87 SER A C 1
ATOM 677 O O . SER A 1 87 ? 1.999 -14.651 -3.530 1.00 89.94 87 SER A O 1
ATOM 679 N N . CYS A 1 88 ? 1.195 -14.974 -1.451 1.00 84.62 88 CYS A N 1
ATOM 680 C CA . CYS A 1 88 ? 2.486 -15.035 -0.778 1.00 84.62 88 CYS A CA 1
ATOM 681 C C . CYS A 1 88 ? 2.673 -16.470 -0.280 1.00 84.62 88 CYS A C 1
ATOM 683 O O . CYS A 1 88 ? 1.820 -16.971 0.449 1.00 84.62 88 CYS A O 1
ATOM 685 N N . LYS A 1 89 ? 3.734 -17.153 -0.721 1.00 67.62 89 LYS A N 1
ATOM 686 C CA . LYS A 1 89 ? 3.974 -18.560 -0.355 1.00 67.62 89 LYS A CA 1
ATOM 687 C C . LYS A 1 89 ? 4.649 -18.728 1.013 1.00 67.62 89 LYS A C 1
ATOM 689 O O . LYS A 1 89 ? 4.787 -19.855 1.468 1.00 67.62 89 LYS A O 1
ATOM 694 N N . SER A 1 90 ? 5.091 -17.644 1.647 1.00 69.50 90 SER A N 1
ATOM 695 C CA . SER A 1 90 ? 5.985 -17.692 2.807 1.00 69.50 90 SER A CA 1
ATOM 696 C C . SER A 1 90 ? 5.657 -16.633 3.860 1.00 69.50 90 SER A C 1
ATOM 698 O O . SER A 1 90 ? 4.835 -15.739 3.649 1.00 69.50 90 SER A O 1
ATOM 700 N N . ASN A 1 91 ? 6.344 -16.741 4.999 1.00 72.44 91 ASN A N 1
ATOM 701 C CA . ASN A 1 91 ? 6.145 -16.002 6.251 1.00 72.44 91 ASN A CA 1
ATOM 702 C C . ASN A 1 91 ? 6.506 -14.499 6.181 1.00 72.44 91 ASN A C 1
ATOM 704 O O . ASN A 1 91 ? 6.952 -13.933 7.174 1.00 72.44 91 ASN A O 1
ATOM 708 N N . GLN A 1 92 ? 6.351 -13.855 5.017 1.00 82.31 92 GLN A N 1
ATOM 709 C CA . GLN A 1 92 ? 6.684 -12.446 4.751 1.00 82.31 92 GLN A CA 1
ATOM 710 C C . GLN A 1 92 ? 8.068 -12.034 5.300 1.00 82.31 92 GLN A C 1
ATOM 712 O O . GLN A 1 92 ? 8.264 -10.915 5.766 1.00 82.31 92 GLN A O 1
ATOM 717 N N . SER A 1 93 ? 9.029 -12.959 5.245 1.00 90.69 93 SER A N 1
ATOM 718 C CA . SER A 1 93 ? 10.432 -12.753 5.604 1.00 90.69 93 SER A CA 1
ATOM 719 C C . SER A 1 93 ? 11.239 -12.281 4.396 1.00 90.69 93 SER A C 1
ATOM 721 O O . SER A 1 93 ? 10.835 -12.499 3.253 1.00 90.69 93 SER A O 1
ATOM 723 N N . VAL A 1 94 ? 12.413 -11.696 4.621 1.00 94.44 94 VAL A N 1
ATOM 724 C CA . VAL A 1 94 ? 13.369 -11.421 3.535 1.00 94.44 94 VAL A CA 1
ATOM 725 C C . VAL A 1 94 ? 13.637 -12.704 2.727 1.00 94.44 94 VAL A C 1
ATOM 727 O O . VAL A 1 94 ? 13.675 -13.801 3.285 1.00 94.44 94 VAL A O 1
ATOM 730 N N . GLY A 1 95 ? 13.718 -12.574 1.403 1.00 94.62 95 GLY A N 1
ATOM 731 C CA . GLY A 1 95 ? 13.776 -13.671 0.432 1.00 94.62 95 GLY A CA 1
ATOM 732 C C . GLY A 1 95 ? 12.408 -14.224 0.013 1.00 94.62 95 GLY A C 1
ATOM 733 O O . GLY A 1 95 ? 12.316 -14.974 -0.959 1.00 94.62 95 GLY A O 1
ATOM 734 N N . SER A 1 96 ? 11.324 -13.845 0.699 1.00 92.94 96 SER A N 1
ATOM 735 C CA . SER A 1 96 ? 9.969 -14.280 0.350 1.00 92.94 96 SER A CA 1
ATOM 736 C C . SER A 1 96 ? 9.560 -13.789 -1.029 1.00 92.94 96 SER A C 1
ATOM 738 O O . SER A 1 96 ? 9.672 -12.600 -1.333 1.00 92.94 96 SER A O 1
ATOM 740 N N . ARG A 1 97 ? 8.999 -14.698 -1.829 1.00 93.38 97 ARG A N 1
ATOM 741 C CA . ARG A 1 97 ? 8.427 -14.377 -3.136 1.00 93.38 97 ARG A CA 1
ATOM 742 C C . ARG A 1 97 ? 6.918 -14.242 -3.044 1.00 93.38 97 ARG A C 1
ATOM 744 O O . ARG A 1 97 ? 6.231 -15.147 -2.561 1.00 93.38 97 ARG A O 1
ATOM 751 N N . PHE A 1 98 ? 6.393 -13.147 -3.570 1.00 93.06 98 PHE A N 1
ATOM 752 C CA . PHE A 1 98 ? 4.960 -12.935 -3.699 1.00 93.06 98 PHE A CA 1
ATOM 753 C C . PHE A 1 98 ? 4.598 -12.683 -5.157 1.00 93.06 98 PHE A C 1
ATOM 755 O O . PHE A 1 98 ? 5.305 -12.001 -5.894 1.00 93.06 98 PHE A O 1
ATOM 762 N N . ARG A 1 99 ? 3.499 -13.302 -5.583 1.00 93.38 99 ARG A N 1
ATOM 763 C CA . ARG A 1 99 ? 2.981 -13.198 -6.946 1.00 93.38 99 ARG A CA 1
ATOM 764 C C . ARG A 1 99 ? 1.728 -12.352 -6.934 1.00 93.38 99 ARG A C 1
ATOM 766 O O . ARG A 1 99 ? 0.816 -12.609 -6.145 1.00 93.38 99 ARG A O 1
ATOM 773 N N . VAL A 1 100 ? 1.677 -11.388 -7.835 1.00 93.44 100 VAL A N 1
ATOM 774 C CA . VAL A 1 100 ? 0.560 -10.475 -8.033 1.00 93.44 100 VAL A CA 1
ATOM 775 C C . VAL A 1 100 ? -0.033 -10.752 -9.406 1.00 93.44 100 VAL A C 1
ATOM 777 O O . VAL A 1 100 ? 0.683 -10.858 -10.397 1.00 93.44 100 VAL A O 1
ATOM 780 N N . ARG A 1 101 ? -1.356 -10.899 -9.470 1.00 93.69 101 ARG A N 1
ATOM 781 C CA . ARG A 1 101 ? -2.117 -10.939 -10.719 1.00 93.69 101 ARG A CA 1
ATOM 782 C C . ARG A 1 101 ? -2.969 -9.688 -10.788 1.00 93.69 101 ARG A C 1
ATOM 784 O O . ARG A 1 101 ? -3.844 -9.496 -9.942 1.00 93.69 101 ARG A O 1
ATOM 791 N N . TYR A 1 102 ? -2.750 -8.870 -11.802 1.00 91.62 102 TYR A N 1
ATOM 792 C CA . TYR A 1 102 ? -3.514 -7.652 -12.031 1.00 91.62 102 TYR A CA 1
ATOM 793 C C . TYR A 1 102 ? -4.833 -7.948 -12.741 1.00 91.62 102 TYR A C 1
ATOM 795 O O . TYR A 1 102 ? -5.015 -8.996 -13.367 1.00 91.62 102 TYR A O 1
ATOM 803 N N . LYS A 1 103 ? -5.771 -7.004 -12.656 1.00 90.94 103 LYS A N 1
ATOM 804 C CA . LYS A 1 103 ? -7.045 -7.046 -13.389 1.00 90.94 103 LYS A CA 1
ATOM 805 C C . LYS A 1 103 ? -6.850 -7.087 -14.908 1.00 90.94 103 LYS A C 1
ATOM 807 O O . LYS A 1 103 ? -7.666 -7.705 -15.576 1.00 90.94 103 LYS A O 1
ATOM 812 N N . SER A 1 104 ? -5.748 -6.529 -15.418 1.00 89.12 104 SER A N 1
ATOM 813 C CA . SER A 1 104 ? -5.336 -6.616 -16.828 1.00 89.12 104 SER A CA 1
ATOM 814 C C . SER A 1 104 ? -4.890 -8.016 -17.266 1.00 89.12 104 SER A C 1
ATOM 816 O O . SER A 1 104 ? -4.670 -8.245 -18.445 1.00 89.12 104 SER A O 1
ATOM 818 N N . GLY A 1 105 ? -4.712 -8.954 -16.331 1.00 91.88 105 GLY A N 1
ATOM 819 C CA . GLY A 1 105 ? -4.180 -10.289 -16.612 1.00 91.88 105 GLY A CA 1
ATOM 820 C C . GLY A 1 105 ? -2.660 -10.399 -16.471 1.00 91.88 105 GLY A C 1
ATOM 821 O O . GLY A 1 105 ? -2.167 -11.520 -16.332 1.00 91.88 105 GLY A O 1
ATOM 822 N N . VAL A 1 106 ? -1.941 -9.270 -16.402 1.00 91.69 106 VAL A N 1
ATOM 823 C CA . VAL A 1 106 ? -0.495 -9.235 -16.127 1.00 91.69 106 VAL A CA 1
ATOM 824 C C . VAL A 1 106 ? -0.199 -9.943 -14.805 1.00 91.69 106 VAL A C 1
ATOM 826 O O . VAL A 1 106 ? -0.938 -9.805 -13.822 1.00 91.69 106 VAL A O 1
ATOM 829 N N . LYS A 1 107 ? 0.878 -10.725 -14.786 1.00 94.31 107 LYS A N 1
ATOM 830 C CA . LYS A 1 107 ? 1.383 -11.411 -13.597 1.00 94.31 107 LYS A CA 1
ATOM 831 C C . LYS A 1 107 ? 2.787 -10.910 -13.312 1.00 94.31 107 LYS A C 1
ATOM 833 O O . LYS A 1 107 ? 3.615 -10.902 -14.214 1.00 94.31 107 LYS A O 1
ATOM 838 N N . GLU A 1 108 ? 3.044 -10.545 -12.068 1.00 94.38 108 GLU A N 1
ATOM 839 C CA . GLU A 1 108 ? 4.360 -10.114 -11.602 1.00 94.38 108 GLU A CA 1
ATOM 840 C C . GLU A 1 108 ? 4.751 -10.927 -10.372 1.00 94.38 108 GLU A C 1
ATOM 842 O O . GLU A 1 108 ? 3.909 -11.269 -9.534 1.00 94.38 108 GLU A O 1
ATOM 847 N N . THR A 1 109 ? 6.031 -11.264 -10.277 1.00 94.12 109 THR A N 1
ATOM 848 C CA . THR A 1 109 ? 6.630 -11.909 -9.114 1.00 94.12 109 THR A CA 1
ATOM 849 C C . THR A 1 109 ? 7.656 -10.970 -8.522 1.00 94.12 109 THR A C 1
ATOM 851 O O . THR A 1 109 ? 8.573 -10.527 -9.206 1.00 94.12 109 THR A O 1
ATOM 854 N N . TYR A 1 110 ? 7.526 -10.729 -7.228 1.00 95.25 110 TYR A N 1
ATOM 855 C CA . TYR A 1 110 ? 8.428 -9.886 -6.467 1.00 95.25 110 TYR A CA 1
ATOM 856 C C . TYR A 1 110 ? 9.135 -10.699 -5.392 1.00 95.25 110 TYR A C 1
ATOM 858 O O . TYR A 1 110 ? 8.530 -11.602 -4.805 1.00 95.25 110 TYR A O 1
ATOM 866 N N . THR A 1 111 ? 10.383 -10.348 -5.096 1.00 94.94 111 THR A N 1
ATOM 867 C CA . THR A 1 111 ? 11.122 -10.845 -3.929 1.00 94.94 111 THR A CA 1
ATOM 868 C C . THR A 1 111 ? 11.253 -9.726 -2.905 1.00 94.94 111 THR A C 1
ATOM 870 O O . THR A 1 111 ? 11.700 -8.634 -3.235 1.00 94.94 111 THR A O 1
ATOM 873 N N . LEU A 1 112 ? 10.895 -9.995 -1.651 1.00 95.50 112 LEU A N 1
ATOM 874 C CA . LEU A 1 112 ? 11.152 -9.098 -0.523 1.00 95.50 112 LEU A CA 1
ATOM 875 C C . LEU A 1 112 ? 12.654 -9.111 -0.199 1.00 95.50 112 LEU A C 1
ATOM 877 O O . LEU A 1 112 ? 13.158 -10.111 0.301 1.00 95.50 112 LEU A O 1
ATOM 881 N N . THR A 1 113 ? 13.374 -8.030 -0.485 1.00 97.00 113 THR A N 1
ATOM 882 C CA . THR A 1 113 ? 14.839 -7.945 -0.334 1.00 97.00 113 THR A CA 1
ATOM 883 C C . THR A 1 113 ? 15.265 -7.353 1.005 1.00 97.00 113 THR A C 1
ATOM 885 O O . THR A 1 113 ? 16.322 -7.700 1.523 1.00 97.00 113 THR A O 1
ATOM 888 N N . ALA A 1 114 ? 14.431 -6.511 1.616 1.00 96.56 114 ALA A N 1
ATOM 889 C CA . ALA A 1 114 ? 14.659 -5.995 2.961 1.00 96.56 114 ALA A CA 1
ATOM 890 C C . ALA A 1 114 ? 13.336 -5.800 3.703 1.00 96.56 114 ALA A C 1
ATOM 892 O O . ALA A 1 114 ? 12.336 -5.389 3.118 1.00 96.56 114 ALA A O 1
ATOM 893 N N . PHE A 1 115 ? 13.329 -6.060 5.007 1.00 95.12 115 PHE A N 1
ATOM 894 C CA . PHE A 1 115 ? 12.168 -5.828 5.859 1.00 95.12 115 PHE A CA 1
ATOM 895 C C . PHE A 1 115 ? 12.618 -5.499 7.277 1.00 95.12 115 PHE A C 1
ATOM 897 O O . PHE A 1 115 ? 13.355 -6.261 7.896 1.00 95.12 115 PHE A O 1
ATOM 904 N N . SER A 1 116 ? 12.143 -4.377 7.804 1.00 95.50 116 SER A N 1
ATOM 905 C CA . SER A 1 116 ? 12.300 -4.015 9.204 1.00 95.50 116 SER A CA 1
ATOM 906 C C . SER A 1 116 ? 10.995 -3.441 9.729 1.00 95.50 116 SER A C 1
ATOM 908 O O . SER A 1 116 ? 10.535 -2.374 9.316 1.00 95.50 116 SER A O 1
ATOM 910 N N . ARG A 1 117 ? 10.398 -4.170 10.672 1.00 93.94 117 ARG A N 1
ATOM 911 C CA . ARG A 1 117 ? 9.196 -3.732 11.384 1.00 93.94 117 ARG A CA 1
ATOM 912 C C . ARG A 1 117 ? 9.489 -2.567 12.327 1.00 93.94 117 ARG A C 1
ATOM 914 O O . ARG A 1 117 ? 8.626 -1.721 12.511 1.00 93.94 117 ARG A O 1
ATOM 921 N N . GLU A 1 118 ? 10.684 -2.535 12.909 1.00 95.44 118 GLU A N 1
ATOM 922 C CA . GLU A 1 118 ? 11.095 -1.504 13.864 1.00 95.44 118 GLU A CA 1
ATOM 923 C C . GLU A 1 118 ? 11.302 -0.152 13.174 1.00 95.44 118 GLU A C 1
ATOM 925 O O . GLU A 1 118 ? 10.726 0.855 13.586 1.00 95.44 118 GLU A O 1
ATOM 930 N N . SER A 1 119 ? 12.039 -0.132 12.058 1.00 96.44 119 SER A N 1
ATOM 931 C CA . SER A 1 119 ? 12.269 1.094 11.284 1.00 96.44 119 SER A CA 1
ATOM 932 C C . SER A 1 119 ? 11.189 1.378 10.236 1.00 96.44 119 SER A C 1
ATOM 934 O O . SER A 1 119 ? 11.311 2.344 9.489 1.00 96.44 119 SER A O 1
ATOM 936 N N . HIS A 1 120 ? 10.127 0.563 10.191 1.00 97.00 120 HIS A N 1
ATOM 937 C CA . HIS A 1 120 ? 9.020 0.672 9.235 1.00 97.00 120 HIS A CA 1
ATOM 938 C C . HIS A 1 120 ? 9.505 0.827 7.786 1.00 97.00 120 HIS A C 1
ATOM 940 O O . HIS A 1 120 ? 9.028 1.677 7.025 1.00 97.00 120 HIS A O 1
ATOM 946 N N . ARG A 1 121 ? 10.487 -0.001 7.420 1.00 96.81 121 ARG A N 1
ATOM 947 C CA . ARG A 1 121 ? 11.115 -0.009 6.102 1.00 96.81 121 ARG A CA 1
ATOM 948 C C . ARG A 1 121 ? 10.947 -1.367 5.449 1.00 96.81 121 ARG A C 1
ATOM 950 O O . ARG A 1 121 ? 11.093 -2.404 6.096 1.00 96.81 121 ARG A O 1
ATOM 957 N N . LEU A 1 122 ? 10.677 -1.364 4.155 1.00 96.12 122 LEU A N 1
ATOM 958 C CA . LEU A 1 122 ? 10.697 -2.567 3.342 1.00 96.12 122 LEU A CA 1
ATOM 959 C C . LEU A 1 122 ? 11.241 -2.257 1.952 1.00 96.12 122 LEU A C 1
ATOM 961 O O . LEU A 1 122 ? 11.069 -1.147 1.454 1.00 96.12 122 LEU A O 1
ATOM 965 N N . SER A 1 123 ? 11.877 -3.242 1.335 1.00 96.94 123 SER A N 1
ATOM 966 C CA . SER A 1 123 ? 12.351 -3.173 -0.043 1.00 96.94 123 SER A CA 1
ATOM 967 C C . SER A 1 123 ? 12.014 -4.466 -0.757 1.00 96.94 123 SER A C 1
ATOM 969 O O . SER A 1 123 ? 12.082 -5.541 -0.164 1.00 96.94 123 SER A O 1
ATOM 971 N N . PHE A 1 124 ? 11.636 -4.379 -2.021 1.00 96.38 124 PHE A N 1
ATOM 972 C CA . PHE A 1 124 ? 11.295 -5.538 -2.830 1.00 96.38 124 PHE A CA 1
ATOM 973 C C . PHE A 1 124 ? 11.678 -5.300 -4.280 1.00 96.38 124 PHE A C 1
ATOM 975 O O . PHE A 1 124 ? 11.654 -4.174 -4.763 1.00 96.38 124 PHE A O 1
ATOM 982 N N . GLU A 1 125 ? 12.021 -6.369 -4.975 1.00 96.38 125 GLU A N 1
ATOM 983 C CA . GLU A 1 125 ? 12.515 -6.323 -6.344 1.00 96.38 125 GLU A CA 1
ATOM 984 C C . GLU A 1 125 ? 11.595 -7.121 -7.259 1.00 96.38 125 GLU A C 1
ATOM 986 O O . GLU A 1 125 ? 11.122 -8.199 -6.880 1.00 96.38 125 GLU A O 1
ATOM 991 N N . LEU A 1 126 ? 11.328 -6.586 -8.447 1.00 95.19 126 LEU A N 1
ATOM 992 C CA . LEU A 1 126 ? 10.627 -7.298 -9.507 1.00 95.19 126 LEU A CA 1
ATOM 993 C C . LEU A 1 126 ? 11.559 -8.358 -10.098 1.00 95.19 126 LEU A C 1
ATOM 995 O O . LEU A 1 126 ? 12.633 -8.038 -10.586 1.00 95.19 126 LEU A O 1
ATOM 999 N N . GLN A 1 127 ? 11.139 -9.617 -10.049 1.00 95.00 127 GLN A N 1
ATOM 1000 C CA . GLN A 1 127 ? 11.944 -10.756 -10.503 1.00 95.00 127 GLN A CA 1
ATOM 1001 C C . GLN A 1 127 ? 11.456 -11.331 -11.823 1.00 95.00 127 GLN A C 1
ATOM 1003 O O . GLN A 1 127 ? 12.244 -11.834 -12.611 1.00 95.00 127 GLN A O 1
ATOM 1008 N N . ASP A 1 128 ? 10.140 -11.343 -12.017 1.00 93.06 128 ASP A N 1
ATOM 1009 C CA . ASP A 1 128 ? 9.523 -11.960 -13.182 1.00 93.06 128 ASP A CA 1
ATOM 1010 C C . ASP A 1 128 ? 8.215 -11.247 -13.513 1.00 93.06 128 ASP A C 1
ATOM 1012 O O . ASP A 1 128 ? 7.480 -10.812 -12.616 1.00 93.06 128 ASP A O 1
ATOM 1016 N N . ARG A 1 129 ? 7.917 -11.147 -14.803 1.00 93.19 129 ARG A N 1
ATOM 1017 C CA . ARG A 1 129 ? 6.728 -10.498 -15.340 1.00 93.19 129 ARG A CA 1
ATOM 1018 C C . ARG A 1 129 ? 6.255 -11.272 -16.561 1.00 93.19 129 ARG A C 1
ATOM 1020 O O . ARG A 1 129 ? 7.034 -11.614 -17.438 1.00 93.19 129 ARG A O 1
ATOM 1027 N N . SER A 1 130 ? 4.948 -11.511 -16.650 1.00 90.88 130 SER A N 1
ATOM 1028 C CA . SER A 1 130 ? 4.360 -12.233 -17.788 1.00 90.88 130 SER A CA 1
ATOM 1029 C C . SER A 1 130 ? 4.476 -11.490 -19.119 1.00 90.88 130 SER A C 1
ATOM 1031 O O . SER A 1 130 ? 4.269 -12.087 -20.166 1.00 90.88 130 SER A O 1
ATOM 1033 N N . VAL A 1 131 ? 4.717 -10.183 -19.063 1.00 87.81 131 VAL A N 1
ATOM 1034 C CA . VAL A 1 131 ? 5.044 -9.334 -20.209 1.00 87.81 131 VAL A CA 1
ATOM 1035 C C . VAL A 1 131 ? 6.531 -9.007 -20.089 1.00 87.81 131 VAL A C 1
ATOM 1037 O O . VAL A 1 131 ? 6.942 -8.680 -18.970 1.00 87.81 131 VAL A O 1
ATOM 1040 N N . PRO A 1 132 ? 7.320 -9.078 -21.178 1.00 84.06 132 PRO A N 1
ATOM 1041 C CA . PRO A 1 132 ? 8.738 -8.745 -21.140 1.00 84.06 132 PRO A CA 1
ATOM 1042 C C . PRO A 1 132 ? 8.984 -7.424 -20.410 1.00 84.06 132 PRO A C 1
ATOM 1044 O O . PRO A 1 132 ? 8.295 -6.427 -20.640 1.00 84.06 132 PRO A O 1
ATOM 1047 N N . LEU A 1 133 ? 9.922 -7.449 -19.467 1.00 80.69 133 LEU A N 1
ATOM 1048 C CA . LEU A 1 133 ? 10.350 -6.256 -18.759 1.00 80.69 133 LEU A CA 1
ATOM 1049 C C . LEU A 1 133 ? 11.402 -5.557 -19.617 1.00 80.69 133 LEU A C 1
ATOM 1051 O O . LEU A 1 133 ? 12.403 -6.163 -19.978 1.00 80.69 133 LEU A O 1
ATOM 1055 N N . GLU A 1 134 ? 11.182 -4.284 -19.927 1.00 87.12 134 GLU A N 1
ATOM 1056 C CA . GLU A 1 134 ? 12.124 -3.465 -20.705 1.00 87.12 134 GLU A CA 1
ATOM 1057 C C . GLU A 1 134 ? 13.299 -2.945 -19.851 1.00 87.12 134 GLU A C 1
ATOM 1059 O O . GLU A 1 134 ? 13.941 -1.967 -20.203 1.00 87.12 134 GLU A O 1
ATOM 1064 N N . ALA A 1 135 ? 13.535 -3.543 -18.684 1.00 89.44 135 ALA A N 1
ATOM 1065 C CA . ALA A 1 135 ? 14.591 -3.170 -17.754 1.00 89.44 135 ALA A CA 1
ATOM 1066 C C . ALA A 1 135 ? 15.169 -4.437 -17.118 1.00 89.44 135 ALA A C 1
ATOM 1068 O O . ALA A 1 135 ? 14.411 -5.312 -16.696 1.00 89.44 135 ALA A O 1
ATOM 1069 N N . GLU A 1 136 ? 16.491 -4.520 -17.014 1.00 90.81 136 GLU A N 1
ATOM 1070 C CA . GLU A 1 136 ? 17.195 -5.617 -16.345 1.00 90.81 136 GLU A CA 1
ATOM 1071 C C . GLU A 1 136 ? 16.810 -5.756 -14.862 1.00 90.81 136 GLU A C 1
ATOM 1073 O O . GLU A 1 136 ? 16.634 -6.873 -14.373 1.00 90.81 136 GLU A O 1
ATOM 1078 N N . SER A 1 137 ? 16.641 -4.641 -14.139 1.00 93.19 137 SER A N 1
ATOM 1079 C CA . SER A 1 137 ? 16.239 -4.664 -12.729 1.00 93.19 137 SER A CA 1
ATOM 1080 C C . SER A 1 137 ? 15.338 -3.493 -12.332 1.00 93.19 137 SER A C 1
ATOM 1082 O O . SER A 1 137 ? 15.468 -2.360 -12.804 1.00 93.19 137 SER A O 1
ATOM 1084 N N . VAL A 1 138 ? 14.388 -3.784 -11.435 1.00 96.31 138 VAL A N 1
ATOM 1085 C CA . VAL A 1 138 ? 13.479 -2.796 -10.839 1.00 96.31 138 VAL A CA 1
ATOM 1086 C C . VAL A 1 138 ? 13.341 -3.087 -9.348 1.00 96.31 138 VAL A C 1
ATOM 1088 O O . VAL A 1 138 ? 12.665 -4.037 -8.943 1.00 96.31 138 VAL A O 1
ATOM 1091 N N . ALA A 1 139 ? 13.959 -2.247 -8.522 1.00 97.12 139 ALA A N 1
ATOM 1092 C CA . ALA A 1 139 ? 13.918 -2.356 -7.070 1.00 97.12 139 ALA A CA 1
ATOM 1093 C C . ALA A 1 139 ? 13.071 -1.234 -6.467 1.00 97.12 139 ALA A C 1
ATOM 1095 O O . ALA A 1 139 ? 13.241 -0.061 -6.781 1.00 97.12 139 ALA A O 1
ATOM 1096 N N . HIS A 1 140 ? 12.160 -1.580 -5.567 1.00 96.75 140 HIS A N 1
ATOM 1097 C CA . HIS A 1 140 ? 11.306 -0.647 -4.843 1.00 96.75 140 HIS A CA 1
ATOM 1098 C C . HIS A 1 140 ? 11.713 -0.599 -3.371 1.00 96.75 140 HIS A C 1
ATOM 1100 O O . HIS A 1 140 ? 12.037 -1.625 -2.774 1.00 96.75 140 HIS A O 1
ATOM 1106 N N . SER A 1 141 ? 11.639 0.580 -2.756 1.00 97.25 141 SER A N 1
ATOM 1107 C CA . SER A 1 141 ? 11.836 0.748 -1.314 1.00 97.25 141 SER A CA 1
ATOM 1108 C C . SER A 1 141 ? 10.776 1.684 -0.751 1.00 97.25 141 SER A C 1
ATOM 1110 O O . SER A 1 141 ? 10.478 2.729 -1.328 1.00 97.25 141 SER A O 1
ATOM 1112 N N . ILE A 1 142 ? 10.209 1.304 0.392 1.00 97.38 142 ILE A N 1
ATOM 1113 C CA . ILE A 1 142 ? 9.236 2.094 1.142 1.00 97.38 142 ILE A CA 1
ATOM 1114 C C . ILE A 1 142 ? 9.763 2.309 2.550 1.00 97.38 142 ILE A C 1
ATOM 1116 O O . ILE A 1 142 ? 10.171 1.358 3.218 1.00 97.38 142 ILE A O 1
ATOM 1120 N N . ALA A 1 143 ? 9.715 3.552 3.014 1.00 97.69 143 ALA A N 1
ATOM 1121 C CA . ALA A 1 143 ? 10.044 3.910 4.384 1.00 97.69 143 ALA A CA 1
ATOM 1122 C C . ALA A 1 143 ? 8.946 4.792 4.980 1.00 97.69 143 ALA A C 1
ATOM 1124 O O . ALA A 1 143 ? 8.500 5.757 4.355 1.00 97.69 143 ALA A O 1
ATOM 1125 N N . LEU A 1 144 ? 8.521 4.471 6.202 1.00 98.12 144 LEU A N 1
ATOM 1126 C CA . LEU A 1 144 ? 7.654 5.331 7.000 1.00 98.12 144 LEU A CA 1
ATOM 1127 C C . LEU A 1 144 ? 8.458 5.970 8.125 1.00 98.12 144 LEU A C 1
ATOM 1129 O O . LEU A 1 144 ? 9.119 5.282 8.898 1.00 98.12 144 LEU A O 1
ATOM 1133 N N . LYS A 1 145 ? 8.360 7.291 8.256 1.00 98.00 145 LYS A N 1
ATOM 1134 C CA . LYS A 1 145 ? 9.025 8.056 9.313 1.00 98.00 145 LYS A CA 1
ATOM 1135 C C . LYS A 1 145 ? 7.976 8.821 10.121 1.00 98.00 145 LYS A C 1
ATOM 1137 O O . LYS A 1 145 ? 7.125 9.484 9.521 1.00 98.00 145 LYS A O 1
ATOM 1142 N N . PRO A 1 146 ? 7.992 8.761 11.463 1.00 97.31 146 PRO A N 1
ATOM 1143 C CA . PRO A 1 146 ? 7.138 9.629 12.262 1.00 97.31 146 PRO A CA 1
ATOM 1144 C C . PRO A 1 146 ? 7.544 11.090 12.031 1.00 97.31 146 PRO A C 1
ATOM 1146 O 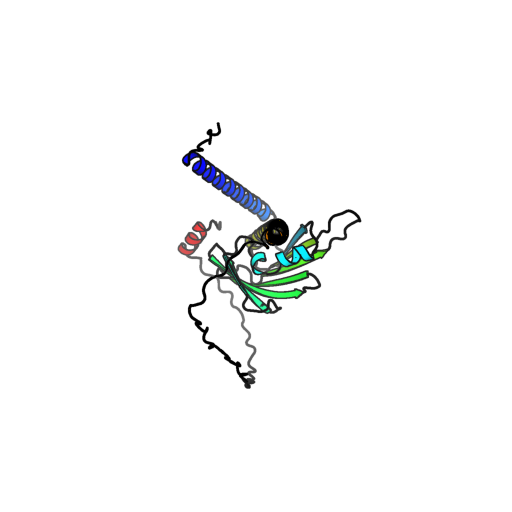O . PRO A 1 146 ? 8.729 11.422 12.021 1.00 97.31 146 PRO A O 1
ATOM 1149 N N . VAL A 1 147 ? 6.565 11.971 11.840 1.00 96.62 147 VAL A N 1
ATOM 1150 C CA . VAL A 1 147 ? 6.812 13.415 11.753 1.00 96.62 147 VAL A CA 1
ATOM 1151 C C . VAL A 1 147 ? 6.815 13.976 13.168 1.00 96.62 147 VAL A C 1
ATOM 1153 O O . VAL A 1 147 ? 5.925 13.667 13.960 1.00 96.62 147 VAL A O 1
ATOM 1156 N N . LYS A 1 148 ? 7.809 14.805 13.502 1.00 88.94 148 LYS A N 1
ATOM 1157 C CA . LYS A 1 148 ? 7.833 15.505 14.789 1.00 88.94 148 LYS A CA 1
ATOM 1158 C C . LYS A 1 148 ? 6.662 16.487 14.834 1.00 88.94 148 LYS A C 1
ATOM 1160 O O . LYS A 1 148 ? 6.559 17.384 14.004 1.00 88.94 148 LYS A O 1
ATOM 1165 N N . VAL A 1 149 ? 5.780 16.282 15.799 1.00 86.00 149 VAL A N 1
ATOM 1166 C CA . VAL A 1 149 ? 4.511 17.000 15.937 1.00 86.00 149 VAL A CA 1
ATOM 1167 C C . VAL A 1 149 ? 4.669 18.006 17.076 1.00 86.00 149 VAL A C 1
ATOM 1169 O O . VAL A 1 149 ? 5.172 17.656 18.145 1.00 86.00 149 VAL A O 1
ATOM 1172 N N . THR A 1 150 ? 4.303 19.268 16.851 1.00 90.31 150 THR A N 1
ATOM 1173 C CA . THR A 1 150 ? 4.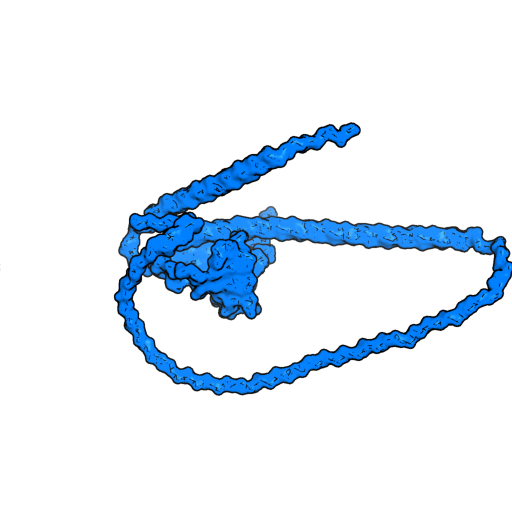254 20.275 17.922 1.00 90.31 150 THR A CA 1
ATOM 1174 C C . THR A 1 150 ? 3.070 19.988 18.851 1.00 90.31 150 THR A C 1
ATOM 1176 O O . THR A 1 150 ? 2.058 19.447 18.391 1.00 90.31 150 THR A O 1
ATOM 1179 N N . PRO A 1 151 ? 3.142 20.342 20.149 1.00 90.25 151 PRO A N 1
ATOM 1180 C CA . PRO A 1 151 ? 2.006 20.187 21.055 1.00 90.25 151 PRO A CA 1
ATOM 1181 C C . PRO A 1 151 ? 0.723 20.784 20.453 1.00 90.25 151 PRO A C 1
ATOM 1183 O O . PRO A 1 151 ? 0.729 21.914 19.973 1.00 90.25 151 PRO A O 1
ATOM 1186 N N . GLY A 1 152 ? -0.362 20.003 20.431 1.00 88.44 152 GLY A N 1
ATOM 1187 C CA . GLY A 1 152 ? -1.652 20.404 19.851 1.00 88.44 152 GLY A CA 1
ATOM 1188 C C . GLY A 1 152 ? -1.857 20.057 18.369 1.00 88.44 152 GLY A C 1
ATOM 1189 O O . GLY A 1 152 ? -2.978 20.177 17.875 1.00 88.44 152 GLY A O 1
ATOM 1190 N N . THR A 1 153 ? -0.834 19.574 17.656 1.00 91.94 153 THR A N 1
ATOM 1191 C CA . THR A 1 153 ? -0.998 19.084 16.277 1.00 91.94 153 THR A CA 1
ATOM 1192 C C . THR A 1 153 ? -1.269 17.577 16.235 1.00 91.94 153 THR A C 1
ATOM 1194 O O . THR A 1 153 ? -0.977 16.834 17.174 1.00 91.94 153 THR A O 1
ATOM 1197 N N . LYS A 1 154 ? -1.924 17.111 15.165 1.00 92.56 154 LYS A N 1
ATOM 1198 C CA . LYS A 1 154 ? -2.258 15.689 15.000 1.00 92.56 154 LYS A CA 1
ATOM 1199 C C . LYS A 1 154 ? -0.993 14.897 14.643 1.00 92.56 154 LYS A C 1
ATOM 1201 O O . LYS A 1 154 ? -0.165 15.416 13.898 1.00 92.56 154 LYS A O 1
ATOM 1206 N N . PRO A 1 155 ? -0.846 13.645 15.121 1.00 95.00 155 PRO A N 1
ATOM 1207 C CA . PRO A 1 155 ? 0.264 12.789 14.717 1.00 95.00 155 PRO A CA 1
ATOM 1208 C C . PRO A 1 155 ? 0.261 12.606 13.197 1.00 95.00 155 PRO A C 1
ATOM 1210 O O . PRO A 1 155 ? -0.790 12.349 12.603 1.00 95.00 155 PRO A O 1
ATOM 1213 N N . ALA A 1 156 ? 1.438 12.712 12.587 1.00 96.62 156 ALA A N 1
ATOM 1214 C CA . ALA A 1 156 ? 1.619 12.559 11.153 1.00 96.62 156 ALA A CA 1
ATOM 1215 C C . ALA A 1 156 ? 2.769 11.596 10.835 1.00 96.62 156 ALA A C 1
ATOM 1217 O O . ALA A 1 156 ? 3.703 11.420 11.620 1.00 96.62 156 ALA A O 1
ATOM 1218 N N . THR A 1 157 ? 2.687 10.970 9.666 1.00 98.06 157 THR A N 1
ATOM 1219 C CA . THR A 1 157 ? 3.670 10.016 9.150 1.00 98.06 157 THR A CA 1
ATOM 1220 C C . THR A 1 157 ? 4.112 10.462 7.769 1.00 98.06 157 THR A C 1
ATOM 1222 O O . THR A 1 157 ? 3.282 10.707 6.895 1.00 98.06 157 THR A O 1
ATOM 1225 N N . PHE A 1 158 ? 5.418 10.554 7.570 1.00 97.94 158 PHE A N 1
ATOM 1226 C CA . PHE A 1 158 ? 6.034 10.790 6.278 1.00 97.94 158 PHE A CA 1
ATOM 1227 C C . PHE A 1 158 ? 6.290 9.451 5.592 1.00 97.94 158 PHE A C 1
ATOM 1229 O O . PHE A 1 158 ? 6.870 8.545 6.189 1.00 97.94 158 PHE A O 1
ATOM 1236 N N . ILE A 1 159 ? 5.821 9.322 4.359 1.00 97.56 159 ILE A N 1
ATOM 1237 C CA . ILE A 1 159 ? 5.923 8.118 3.540 1.00 97.56 159 ILE A CA 1
ATOM 1238 C C . ILE A 1 159 ? 6.873 8.420 2.393 1.00 97.56 159 ILE A C 1
ATOM 1240 O O . ILE A 1 159 ? 6.633 9.356 1.634 1.00 97.56 159 ILE A O 1
ATOM 1244 N N . GLU A 1 160 ? 7.912 7.611 2.243 1.00 97.50 160 GLU A N 1
ATOM 1245 C CA . GLU A 1 160 ? 8.829 7.633 1.106 1.00 97.50 160 GLU A CA 1
ATOM 1246 C C . GLU A 1 160 ? 8.616 6.372 0.276 1.00 97.50 160 GLU A C 1
ATOM 1248 O O . GLU A 1 160 ? 8.592 5.273 0.827 1.00 97.50 160 GLU A O 1
ATOM 1253 N N . LEU A 1 161 ? 8.481 6.529 -1.038 1.00 96.56 161 LEU A N 1
ATOM 1254 C CA . LEU A 1 161 ? 8.457 5.440 -2.005 1.00 96.56 161 LEU A CA 1
ATOM 1255 C C . LEU A 1 161 ? 9.471 5.749 -3.106 1.00 96.56 161 LEU A C 1
ATOM 1257 O O . LEU A 1 161 ? 9.294 6.683 -3.895 1.00 96.56 161 LEU A O 1
ATOM 1261 N N . SER A 1 162 ? 10.527 4.948 -3.163 1.00 96.94 162 SER A N 1
ATOM 1262 C CA . SER A 1 162 ? 11.546 5.011 -4.202 1.00 96.94 162 SER A CA 1
ATOM 1263 C C . SER A 1 162 ? 11.479 3.808 -5.133 1.00 96.94 162 SER A C 1
ATOM 1265 O O . SER A 1 162 ? 10.964 2.737 -4.800 1.00 96.94 162 SER A O 1
ATOM 1267 N N . THR A 1 163 ? 11.955 4.002 -6.356 1.00 96.94 163 THR A N 1
ATOM 1268 C CA . THR A 1 163 ? 12.203 2.923 -7.308 1.00 96.94 163 THR A CA 1
ATOM 1269 C C . THR A 1 163 ? 13.513 3.183 -8.016 1.00 96.94 163 THR A C 1
ATOM 1271 O O . THR A 1 163 ? 13.717 4.272 -8.545 1.00 96.94 163 THR A O 1
ATOM 1274 N N . GLU A 1 164 ? 14.382 2.191 -8.000 1.00 97.06 164 GLU A N 1
ATOM 1275 C CA . GLU A 1 164 ? 15.651 2.176 -8.704 1.00 97.06 164 GLU A CA 1
ATOM 1276 C C . GLU A 1 164 ? 15.491 1.293 -9.936 1.00 97.06 164 GLU A C 1
ATOM 1278 O O . GLU A 1 164 ? 15.005 0.163 -9.849 1.00 97.06 164 GLU A O 1
ATOM 1283 N N . PHE A 1 165 ? 15.849 1.858 -11.079 1.00 95.31 165 PHE A N 1
ATOM 1284 C CA . PHE A 1 165 ? 15.840 1.205 -12.372 1.00 95.31 165 PHE A CA 1
ATOM 1285 C C . PHE A 1 165 ? 17.269 0.953 -12.824 1.00 95.31 165 PHE A C 1
ATOM 1287 O O . PHE A 1 165 ? 18.149 1.808 -12.652 1.00 95.31 165 PHE A O 1
ATOM 1294 N N . SER A 1 166 ? 17.473 -0.186 -13.471 1.00 94.25 166 SER A N 1
ATOM 1295 C CA . SER A 1 166 ? 18.654 -0.419 -14.286 1.00 94.25 166 SER A CA 1
ATOM 1296 C C . SER A 1 166 ? 18.786 0.630 -15.399 1.00 94.25 166 SER A C 1
ATOM 1298 O O . SER A 1 166 ? 17.868 1.385 -15.731 1.00 94.25 166 SER A O 1
ATOM 1300 N N . LYS A 1 167 ? 19.994 0.710 -15.948 1.00 91.31 167 LYS A N 1
ATOM 1301 C CA . LYS A 1 167 ? 20.416 1.732 -16.915 1.00 91.31 167 LYS A CA 1
ATOM 1302 C C . LYS A 1 167 ? 19.681 1.676 -18.264 1.00 91.31 167 LYS A C 1
ATOM 1304 O O . LYS A 1 167 ? 19.724 2.635 -19.023 1.00 91.31 167 LYS A O 1
ATOM 1309 N N . ASP A 1 168 ? 19.086 0.532 -18.576 1.00 89.44 168 ASP A N 1
ATOM 1310 C CA . ASP A 1 168 ? 18.384 0.204 -19.818 1.00 89.44 168 ASP A CA 1
ATOM 1311 C C . ASP A 1 168 ? 16.879 0.498 -19.747 1.00 89.44 168 ASP A C 1
ATOM 1313 O O . ASP A 1 168 ? 16.189 0.371 -20.753 1.00 89.44 168 ASP A O 1
ATOM 1317 N N . ALA A 1 169 ? 16.370 0.935 -18.590 1.00 90.19 169 ALA A N 1
ATOM 1318 C CA . ALA A 1 169 ? 14.953 1.217 -18.422 1.00 90.19 169 ALA A CA 1
ATOM 1319 C C . ALA A 1 169 ? 14.485 2.377 -19.325 1.00 90.19 169 ALA A C 1
ATOM 1321 O O . ALA A 1 169 ? 15.012 3.492 -19.230 1.00 90.19 169 ALA A O 1
ATOM 1322 N N . PRO A 1 170 ? 13.445 2.177 -20.153 1.00 89.06 170 PRO A N 1
ATOM 1323 C CA . PRO A 1 170 ? 12.966 3.213 -21.051 1.00 89.06 170 PRO A CA 1
ATOM 1324 C C . PRO A 1 170 ? 12.254 4.330 -20.289 1.00 89.06 170 PRO A C 1
ATOM 1326 O O . PRO A 1 170 ? 11.613 4.121 -19.252 1.00 89.06 170 PRO A O 1
ATOM 1329 N N . ALA A 1 171 ? 12.281 5.534 -20.866 1.00 86.00 171 ALA A N 1
ATOM 1330 C CA . ALA A 1 171 ? 11.621 6.712 -20.303 1.00 86.00 171 ALA A CA 1
ATOM 1331 C C . ALA A 1 171 ? 10.122 6.480 -20.028 1.00 86.00 171 ALA A C 1
ATOM 1333 O O . ALA A 1 171 ? 9.594 6.973 -19.031 1.00 86.00 171 ALA A O 1
ATOM 1334 N N . ALA A 1 172 ? 9.446 5.679 -20.859 1.00 85.06 172 ALA A N 1
ATOM 1335 C CA . ALA A 1 172 ? 8.043 5.306 -20.677 1.00 85.06 172 ALA A CA 1
ATOM 1336 C C . ALA A 1 172 ? 7.798 4.456 -19.411 1.00 85.06 172 ALA A C 1
ATOM 1338 O O . ALA A 1 172 ? 6.795 4.642 -18.716 1.00 85.06 172 ALA A O 1
ATOM 1339 N N . LEU A 1 173 ? 8.724 3.564 -19.052 1.00 86.69 173 LEU A N 1
ATOM 1340 C CA . LEU A 1 173 ? 8.633 2.774 -17.822 1.00 86.69 173 LEU A CA 1
ATOM 1341 C C . LEU A 1 173 ? 8.848 3.657 -16.584 1.00 86.69 173 LEU A C 1
ATOM 1343 O O . LEU A 1 173 ? 8.086 3.582 -15.615 1.00 86.69 173 LEU A O 1
ATOM 1347 N N . ILE A 1 174 ? 9.841 4.547 -16.642 1.00 90.38 174 ILE A N 1
ATOM 1348 C CA . ILE A 1 174 ? 10.148 5.528 -15.589 1.00 90.38 174 ILE A CA 1
ATOM 1349 C C . ILE A 1 174 ? 8.939 6.449 -15.360 1.00 90.38 174 ILE A C 1
ATOM 1351 O O . ILE A 1 174 ? 8.483 6.633 -14.227 1.00 90.38 174 ILE A O 1
ATOM 1355 N N . ALA A 1 175 ? 8.357 6.964 -16.442 1.00 86.56 175 ALA A N 1
ATOM 1356 C CA . ALA A 1 175 ? 7.125 7.740 -16.453 1.00 86.56 175 ALA A CA 1
ATOM 1357 C C . ALA A 1 175 ? 5.956 7.034 -15.770 1.00 86.56 175 ALA A C 1
ATOM 1359 O O . ALA A 1 175 ? 5.327 7.577 -14.858 1.00 86.56 175 ALA A O 1
ATOM 1360 N N . MET A 1 176 ? 5.675 5.805 -16.201 1.00 84.50 176 MET A N 1
ATOM 1361 C CA . MET A 1 176 ? 4.607 4.988 -15.643 1.00 84.50 176 MET A CA 1
ATOM 1362 C C . MET A 1 176 ? 4.827 4.766 -14.145 1.00 84.50 176 MET A C 1
ATOM 1364 O O . MET A 1 176 ? 3.882 4.838 -13.358 1.00 84.50 176 MET A O 1
ATOM 1368 N N . SER A 1 177 ? 6.082 4.604 -13.720 1.00 89.06 177 SER A N 1
ATOM 1369 C CA . SER A 1 177 ? 6.442 4.509 -12.309 1.00 89.06 177 SER A CA 1
ATOM 1370 C C . SER A 1 177 ? 6.029 5.742 -11.503 1.00 89.06 177 SER A C 1
ATOM 1372 O O . SER A 1 177 ? 5.565 5.598 -10.372 1.00 89.06 177 SER A O 1
ATOM 1374 N N . HIS A 1 178 ? 6.141 6.956 -12.051 1.00 89.12 178 HIS A N 1
ATOM 1375 C CA . HIS A 1 178 ? 5.661 8.164 -11.370 1.00 89.12 178 HIS A CA 1
ATOM 1376 C C . HIS A 1 178 ? 4.145 8.150 -11.149 1.00 89.12 178 HIS A C 1
ATOM 1378 O O . HIS A 1 178 ? 3.695 8.585 -10.086 1.00 89.12 178 HIS A O 1
ATOM 1384 N N . ILE A 1 179 ? 3.380 7.652 -12.123 1.00 87.44 179 ILE A N 1
ATOM 1385 C CA . ILE A 1 179 ? 1.914 7.554 -12.060 1.00 87.44 179 ILE A CA 1
ATOM 1386 C C . ILE A 1 179 ? 1.504 6.530 -11.007 1.00 87.44 179 ILE A C 1
ATOM 1388 O O . ILE A 1 179 ? 0.728 6.845 -10.111 1.00 87.44 179 ILE A O 1
ATOM 1392 N N . VAL A 1 180 ? 2.091 5.332 -11.051 1.00 86.38 180 VAL A N 1
ATOM 1393 C CA . VAL A 1 180 ? 1.798 4.262 -10.085 1.00 86.38 180 VAL A CA 1
ATOM 1394 C C . VAL A 1 180 ? 2.088 4.716 -8.653 1.00 86.38 180 VAL A C 1
ATOM 1396 O O . VAL A 1 180 ? 1.312 4.431 -7.743 1.00 86.38 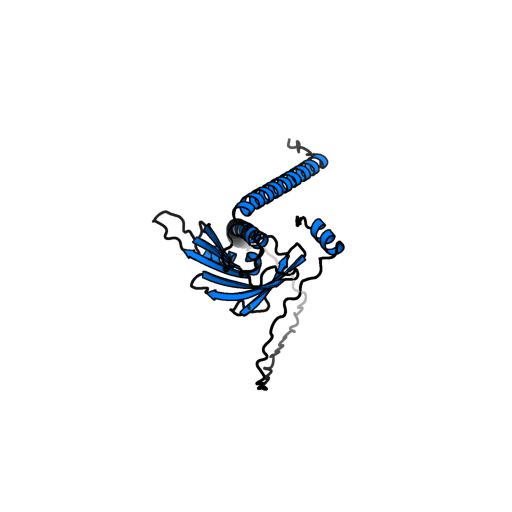180 VAL A O 1
ATOM 1399 N N . LYS A 1 181 ? 3.159 5.494 -8.439 1.00 89.56 181 LYS A N 1
ATOM 1400 C CA . LYS A 1 181 ? 3.443 6.090 -7.126 1.00 89.56 181 LYS A CA 1
ATOM 1401 C C . LYS A 1 181 ? 2.358 7.070 -6.671 1.00 89.56 181 LYS A C 1
ATOM 1403 O O . LYS A 1 181 ? 2.116 7.152 -5.474 1.00 89.56 181 LYS A O 1
ATOM 1408 N N . MET A 1 182 ? 1.717 7.819 -7.573 1.00 90.50 182 MET A N 1
ATOM 1409 C CA . MET A 1 182 ? 0.583 8.686 -7.206 1.00 90.50 182 MET A CA 1
ATOM 1410 C C . MET A 1 182 ? -0.606 7.864 -6.738 1.00 90.50 182 MET A C 1
ATOM 1412 O O . MET A 1 182 ? -1.106 8.092 -5.639 1.00 90.50 182 MET A O 1
ATOM 1416 N N . ASP A 1 183 ? -0.979 6.864 -7.533 1.00 88.81 183 ASP A N 1
ATOM 1417 C CA . ASP A 1 183 ? -2.093 5.969 -7.226 1.00 88.81 183 ASP A CA 1
ATOM 1418 C C . ASP A 1 183 ? -1.889 5.258 -5.880 1.00 88.81 183 ASP A C 1
ATOM 1420 O O . ASP A 1 183 ? -2.841 5.048 -5.129 1.00 88.81 183 ASP A O 1
ATOM 1424 N N . PHE A 1 184 ? -0.641 4.926 -5.538 1.00 91.75 184 PHE A N 1
ATOM 1425 C CA . PHE A 1 184 ? -0.277 4.374 -4.235 1.00 91.75 184 PHE A CA 1
ATOM 1426 C C . PHE A 1 184 ? -0.632 5.303 -3.071 1.00 91.75 184 PHE A C 1
ATOM 1428 O O . PHE A 1 184 ? -1.254 4.853 -2.105 1.00 91.75 184 PHE A O 1
ATOM 1435 N N . PHE A 1 185 ? -0.287 6.590 -3.149 1.00 93.44 185 PHE A N 1
ATOM 1436 C CA . PHE A 1 185 ? -0.618 7.531 -2.077 1.00 93.44 185 PHE A CA 1
ATOM 1437 C C . PHE A 1 185 ? -2.129 7.754 -1.968 1.00 93.44 185 PHE A C 1
ATOM 1439 O O . PHE A 1 185 ? -2.668 7.704 -0.859 1.00 93.44 185 PHE A O 1
ATOM 1446 N N . ASP A 1 186 ? -2.821 7.909 -3.098 1.00 92.25 186 ASP A N 1
ATOM 1447 C CA . ASP A 1 186 ? -4.280 8.063 -3.128 1.00 92.25 186 ASP A CA 1
ATOM 1448 C C . ASP A 1 186 ? -4.978 6.836 -2.523 1.00 92.25 186 ASP A C 1
ATOM 1450 O O . ASP A 1 186 ? -5.907 6.951 -1.714 1.00 92.25 186 ASP A O 1
ATOM 1454 N N . TRP A 1 187 ? -4.483 5.638 -2.838 1.00 92.31 187 TRP A N 1
ATOM 1455 C CA . TRP A 1 187 ? -4.993 4.401 -2.266 1.00 92.31 187 TRP A CA 1
ATOM 1456 C C . TRP A 1 187 ? -4.751 4.301 -0.758 1.00 92.31 187 TRP A C 1
ATOM 1458 O O . TRP A 1 187 ? -5.686 3.934 -0.043 1.00 92.31 187 TRP A O 1
ATOM 1468 N N . ILE A 1 188 ? -3.562 4.660 -0.254 1.00 93.50 188 ILE A N 1
ATOM 1469 C CA . ILE A 1 188 ? -3.279 4.668 1.194 1.00 93.50 188 ILE A CA 1
ATOM 1470 C C . ILE A 1 188 ? -4.263 5.582 1.921 1.00 93.50 188 ILE A C 1
ATOM 1472 O O . ILE A 1 188 ? -4.844 5.187 2.934 1.00 93.50 188 ILE A O 1
ATOM 1476 N N . LEU A 1 189 ? -4.483 6.793 1.406 1.00 94.12 189 LEU A N 1
ATOM 1477 C CA . LEU A 1 189 ? -5.424 7.746 1.996 1.00 94.12 189 LEU A CA 1
ATOM 1478 C C . LEU A 1 189 ? -6.856 7.187 2.005 1.00 94.12 189 LEU A C 1
ATOM 1480 O O . LEU A 1 189 ? -7.564 7.274 3.019 1.00 94.12 189 LEU A O 1
ATOM 1484 N N . GLY A 1 190 ? -7.267 6.552 0.906 1.00 93.31 190 GLY A N 1
ATOM 1485 C CA . GLY A 1 190 ? -8.550 5.862 0.803 1.00 93.31 190 GLY A CA 1
ATOM 1486 C C . GLY A 1 190 ? -8.683 4.694 1.786 1.00 93.31 190 GLY A C 1
ATOM 1487 O O . GLY A 1 190 ? -9.711 4.557 2.454 1.00 93.31 190 GLY A O 1
ATOM 1488 N N . GLU A 1 191 ? -7.649 3.868 1.934 1.00 92.44 191 GLU A N 1
ATOM 1489 C CA . GLU A 1 191 ? -7.664 2.699 2.817 1.00 92.44 191 GLU A CA 1
ATOM 1490 C C . GLU A 1 191 ? -7.688 3.091 4.294 1.00 92.44 191 GLU A C 1
ATOM 1492 O O . GLU A 1 191 ? -8.485 2.555 5.069 1.00 92.44 191 GLU A O 1
ATOM 1497 N N . MET A 1 192 ? -6.906 4.099 4.679 1.00 94.06 192 MET A N 1
ATOM 1498 C CA . MET A 1 192 ? -6.951 4.686 6.019 1.00 94.06 192 MET A CA 1
ATOM 1499 C C . MET A 1 192 ? -8.355 5.196 6.359 1.00 94.06 192 MET A C 1
ATOM 1501 O O . MET A 1 192 ? -8.874 4.940 7.451 1.00 94.06 192 MET A O 1
ATOM 1505 N N . SER A 1 193 ? -9.009 5.861 5.405 1.00 94.88 193 SER A N 1
ATOM 1506 C CA . SER A 1 193 ? -10.383 6.343 5.565 1.00 94.88 193 SER A CA 1
ATOM 1507 C C . SER A 1 193 ? -11.369 5.184 5.751 1.00 94.88 193 SER A C 1
ATOM 1509 O O . SER A 1 193 ? -12.141 5.179 6.715 1.00 94.88 193 SER A O 1
ATOM 1511 N N . ARG A 1 194 ? -11.287 4.135 4.919 1.00 94.00 194 ARG A N 1
ATOM 1512 C CA . ARG A 1 194 ? -12.115 2.921 5.055 1.00 94.00 194 ARG A CA 1
ATOM 1513 C C . ARG A 1 194 ? -11.918 2.233 6.405 1.00 94.00 194 ARG A C 1
ATOM 1515 O O . ARG A 1 194 ? -12.892 1.815 7.034 1.00 94.00 194 ARG A O 1
ATOM 1522 N N . ARG A 1 195 ? -10.681 2.140 6.897 1.00 93.56 195 ARG A N 1
ATOM 1523 C CA . ARG A 1 195 ? -10.369 1.544 8.207 1.00 93.56 195 ARG A CA 1
ATOM 1524 C C . ARG A 1 195 ? -10.966 2.332 9.364 1.00 93.56 195 ARG A C 1
ATOM 1526 O O . ARG A 1 195 ? -11.516 1.721 10.281 1.00 93.56 195 ARG A O 1
ATOM 1533 N N . ARG A 1 196 ? -10.930 3.666 9.311 1.00 93.62 196 ARG A N 1
ATOM 1534 C CA . ARG A 1 196 ? -11.581 4.530 10.312 1.00 93.62 196 ARG A CA 1
ATOM 1535 C C . ARG A 1 196 ? -13.091 4.310 10.345 1.00 93.62 196 ARG A C 1
ATOM 1537 O O . ARG A 1 196 ? -13.645 4.115 11.427 1.00 93.62 196 ARG A O 1
ATOM 1544 N N . VAL A 1 197 ? -13.738 4.248 9.179 1.00 96.00 197 VAL A N 1
ATOM 1545 C CA . VAL A 1 197 ? -15.179 3.960 9.071 1.00 96.00 197 VAL A CA 1
ATOM 1546 C C . VAL A 1 197 ? -15.507 2.581 9.649 1.00 96.00 197 VAL A C 1
ATOM 1548 O O . VAL A 1 197 ? -16.371 2.477 10.517 1.00 96.00 197 VAL A O 1
ATOM 1551 N N . ARG A 1 198 ? -14.765 1.532 9.266 1.00 95.69 198 ARG A N 1
ATOM 1552 C CA . ARG A 1 198 ? -14.949 0.166 9.796 1.00 95.69 198 ARG A CA 1
ATOM 1553 C C . ARG A 1 198 ? -14.757 0.100 11.314 1.00 95.69 198 ARG A C 1
ATOM 1555 O O . ARG A 1 198 ? -15.543 -0.545 12.001 1.00 95.69 198 ARG A O 1
ATOM 1562 N N . LYS A 1 199 ? -13.739 0.775 11.857 1.00 94.75 199 LYS A N 1
ATOM 1563 C CA . LYS A 1 199 ? -13.483 0.834 13.306 1.00 94.75 199 LYS A CA 1
ATOM 1564 C C . LYS A 1 199 ? -14.614 1.552 14.047 1.00 94.75 199 LYS A C 1
ATOM 1566 O O . LYS A 1 199 ? -15.035 1.080 15.098 1.00 94.75 199 LYS A O 1
ATOM 1571 N N . SER A 1 200 ? -15.124 2.652 13.492 1.00 95.69 200 SER A N 1
ATOM 1572 C CA . SER A 1 200 ? -16.278 3.378 14.037 1.00 95.69 200 SER A CA 1
ATOM 1573 C C . SER A 1 200 ? -17.545 2.517 14.033 1.00 95.69 200 SER A C 1
ATOM 1575 O O . SER A 1 200 ? -18.196 2.380 15.067 1.00 95.69 200 SER A O 1
ATOM 1577 N N . ALA A 1 201 ? -17.841 1.845 12.917 1.00 96.88 201 ALA A N 1
ATOM 1578 C CA . ALA A 1 201 ? -18.979 0.934 12.802 1.00 96.88 201 ALA A CA 1
ATOM 1579 C C . ALA A 1 201 ? -18.898 -0.225 13.810 1.00 96.88 201 ALA A C 1
ATOM 1581 O O . ALA A 1 201 ? -19.870 -0.500 14.506 1.00 96.88 201 ALA A O 1
ATOM 1582 N N . ARG A 1 202 ? -17.719 -0.845 13.970 1.00 97.62 202 ARG A N 1
ATOM 1583 C CA . ARG A 1 202 ? -17.491 -1.900 14.975 1.00 97.62 202 ARG A CA 1
ATOM 1584 C C . ARG A 1 202 ? -17.704 -1.411 16.406 1.00 97.62 202 ARG A C 1
ATOM 1586 O O . ARG A 1 202 ? -18.251 -2.147 17.216 1.00 97.62 202 ARG A O 1
ATOM 1593 N N . ARG A 1 203 ? -17.288 -0.180 16.722 1.00 97.94 203 ARG A N 1
ATOM 1594 C CA . ARG A 1 203 ? -17.523 0.420 18.045 1.00 97.94 203 ARG A CA 1
ATOM 1595 C C . ARG A 1 203 ? -19.010 0.621 18.316 1.00 97.94 203 ARG A C 1
ATOM 1597 O O . ARG A 1 203 ? -19.461 0.237 19.385 1.00 97.94 203 ARG A O 1
ATOM 1604 N N . ARG A 1 204 ? -19.753 1.155 17.342 1.00 98.00 204 ARG A N 1
ATOM 1605 C CA . ARG A 1 204 ? -21.210 1.329 17.446 1.00 98.00 204 ARG A CA 1
ATOM 1606 C C . ARG A 1 204 ? -21.925 -0.009 17.625 1.00 98.00 204 ARG A C 1
ATOM 1608 O O . ARG A 1 204 ? -22.718 -0.139 18.544 1.00 98.00 204 ARG A O 1
ATOM 1615 N N . ALA A 1 205 ? -21.570 -1.014 16.824 1.00 97.75 205 ALA A N 1
ATOM 1616 C CA . ALA A 1 205 ? -22.140 -2.355 16.943 1.00 97.75 205 ALA A CA 1
ATOM 1617 C C . ALA A 1 205 ? -21.849 -2.996 18.313 1.00 97.75 205 ALA A C 1
ATOM 1619 O O . ALA A 1 205 ? -22.735 -3.579 18.926 1.00 97.75 205 ALA A O 1
ATOM 1620 N N . ALA A 1 206 ? -20.625 -2.851 18.833 1.00 98.06 206 ALA A N 1
ATOM 1621 C CA . ALA A 1 206 ? -20.269 -3.365 20.157 1.00 98.06 206 ALA A CA 1
ATOM 1622 C C . ALA A 1 206 ? -20.995 -2.628 21.298 1.00 98.06 206 ALA A C 1
ATOM 1624 O O . ALA A 1 206 ? -21.344 -3.233 22.310 1.00 98.06 206 ALA A O 1
ATOM 1625 N N . GLU A 1 207 ? -21.211 -1.321 21.159 1.00 98.44 207 GLU A N 1
ATOM 1626 C CA . GLU A 1 207 ? -21.978 -0.527 22.119 1.00 98.44 207 GLU A CA 1
ATOM 1627 C C . GLU A 1 207 ? -23.463 -0.903 22.111 1.00 98.44 207 GLU A C 1
ATOM 1629 O O . GLU A 1 207 ? -24.066 -1.055 23.173 1.00 98.44 207 GLU A O 1
ATOM 1634 N N . GLU A 1 208 ? -24.034 -1.121 20.928 1.00 98.44 208 GLU A N 1
ATOM 1635 C CA . GLU A 1 208 ? -25.410 -1.576 20.760 1.00 98.44 208 GLU A CA 1
ATOM 1636 C C . GLU A 1 208 ? -25.622 -2.979 21.338 1.00 98.44 208 GLU A C 1
ATOM 1638 O O . GLU A 1 208 ? -26.561 -3.172 22.107 1.00 98.44 208 GLU A O 1
ATOM 1643 N N . ALA A 1 209 ? -24.703 -3.916 21.084 1.00 98.25 209 ALA A N 1
ATOM 1644 C CA . ALA A 1 209 ? -24.734 -5.251 21.685 1.00 98.25 209 ALA A CA 1
ATOM 1645 C C . ALA A 1 209 ? -24.720 -5.181 23.223 1.00 98.25 209 ALA A C 1
ATOM 1647 O O . ALA A 1 209 ? -25.586 -5.745 23.886 1.00 98.25 209 ALA A O 1
ATOM 1648 N N . ARG A 1 210 ? -23.822 -4.373 23.806 1.00 98.56 210 ARG A N 1
ATOM 1649 C CA . ARG A 1 210 ? -23.784 -4.144 25.264 1.00 98.56 210 ARG A CA 1
ATOM 1650 C C . ARG A 1 210 ? -25.058 -3.496 25.802 1.00 98.56 210 ARG A C 1
ATOM 1652 O O . ARG A 1 210 ? -25.395 -3.675 26.972 1.00 98.56 210 ARG A O 1
ATOM 1659 N N . ARG A 1 211 ? -25.742 -2.678 25.000 1.00 98.50 211 ARG A N 1
ATOM 1660 C CA . ARG A 1 211 ? -27.018 -2.059 25.377 1.00 98.50 211 ARG A CA 1
ATOM 1661 C C . ARG A 1 211 ? -28.155 -3.081 25.347 1.00 98.50 211 ARG A C 1
ATOM 1663 O O . ARG A 1 211 ? -28.989 -3.046 26.246 1.00 98.50 211 ARG A O 1
ATOM 1670 N N . GLN A 1 212 ? -28.173 -3.973 24.359 1.00 98.19 212 GLN A N 1
ATOM 1671 C CA . GLN A 1 212 ? -29.134 -5.076 24.274 1.00 98.19 212 GLN A CA 1
ATOM 1672 C C . GLN A 1 212 ? -28.976 -6.028 25.463 1.00 98.19 212 GLN A C 1
ATOM 1674 O O . GLN A 1 212 ? -29.949 -6.230 26.182 1.00 98.19 212 GLN A O 1
ATOM 1679 N N . GLU A 1 213 ? -27.750 -6.462 25.777 1.00 98.31 213 GLU A N 1
ATOM 1680 C CA . GLU A 1 213 ? -27.462 -7.302 26.952 1.00 98.31 213 GLU A CA 1
ATOM 1681 C C . GLU A 1 213 ? -27.980 -6.668 28.254 1.00 98.31 213 GLU A C 1
ATOM 1683 O O . GLU A 1 213 ? -28.673 -7.317 29.035 1.00 98.31 213 GLU A O 1
ATOM 1688 N N . ARG A 1 214 ? -27.736 -5.366 28.472 1.00 98.38 214 ARG A N 1
ATOM 1689 C CA . ARG A 1 214 ? -28.261 -4.647 29.652 1.00 98.38 214 ARG A CA 1
ATOM 1690 C C . ARG A 1 214 ? -29.785 -4.538 29.679 1.00 98.38 214 ARG A C 1
ATOM 1692 O O . ARG A 1 214 ? -30.371 -4.424 30.753 1.00 98.38 214 ARG A O 1
ATOM 1699 N N . ASN A 1 215 ? -30.435 -4.469 28.523 1.00 98.06 215 ASN A N 1
ATOM 1700 C CA . ASN A 1 215 ? -31.894 -4.411 28.453 1.00 98.06 215 ASN A CA 1
ATOM 1701 C C . ASN A 1 215 ? -32.512 -5.789 28.713 1.00 98.06 215 ASN A C 1
ATOM 1703 O O . ASN A 1 215 ? -33.556 -5.877 29.363 1.00 98.06 215 ASN A O 1
ATOM 1707 N N . GLU A 1 216 ? -31.862 -6.857 28.257 1.00 98.00 216 GLU A N 1
ATOM 1708 C CA . GLU A 1 216 ? -32.262 -8.236 28.525 1.00 98.00 216 GLU A CA 1
ATOM 1709 C C . GLU A 1 216 ? -32.114 -8.585 30.006 1.00 98.00 216 GLU A C 1
ATOM 1711 O O . GLU A 1 216 ? -33.056 -9.123 30.591 1.00 98.00 216 GLU A O 1
ATOM 1716 N N . THR A 1 217 ? -31.001 -8.211 30.651 1.00 97.56 217 THR A N 1
ATOM 1717 C CA . THR A 1 217 ? -30.826 -8.427 32.098 1.00 97.56 217 THR A CA 1
ATOM 1718 C C . THR A 1 217 ? -31.892 -7.692 32.905 1.00 97.56 217 THR A C 1
ATOM 1720 O O . THR A 1 217 ? -32.550 -8.307 33.739 1.00 97.56 217 THR A O 1
ATOM 1723 N N . LYS A 1 218 ? -32.175 -6.425 32.575 1.00 97.56 218 LYS A N 1
ATOM 1724 C CA . LYS A 1 218 ? -33.264 -5.656 33.206 1.00 97.56 218 LYS A CA 1
ATOM 1725 C C . LYS A 1 218 ? -34.642 -6.278 32.987 1.00 97.56 218 LYS A C 1
ATOM 1727 O O . LYS A 1 218 ? -35.497 -6.213 33.865 1.00 97.56 218 LYS A O 1
ATOM 1732 N N . THR A 1 219 ? -34.896 -6.844 31.808 1.00 97.00 219 THR A N 1
ATOM 1733 C CA . THR A 1 219 ? -36.171 -7.519 31.513 1.00 97.00 219 THR A CA 1
ATOM 1734 C C . THR A 1 219 ? -36.309 -8.814 32.317 1.00 97.00 219 THR A C 1
ATOM 1736 O O . THR A 1 219 ? -37.394 -9.099 32.830 1.00 97.00 219 THR A O 1
ATOM 1739 N N . ARG A 1 220 ? -35.216 -9.571 32.485 1.00 96.69 220 ARG A N 1
ATOM 1740 C CA . ARG A 1 220 ? -35.176 -10.776 33.328 1.00 96.69 220 ARG A CA 1
ATOM 1741 C C . ARG A 1 220 ? -35.403 -10.452 34.804 1.00 96.69 220 ARG A C 1
ATOM 1743 O O . ARG A 1 220 ? -36.267 -11.076 35.408 1.00 96.69 220 ARG A O 1
ATOM 1750 N N . GLU A 1 221 ? -34.721 -9.443 35.346 1.00 96.06 221 GLU A N 1
ATOM 1751 C CA . GLU A 1 221 ? -34.916 -8.974 36.730 1.00 96.06 221 GLU A CA 1
ATOM 1752 C C . GLU A 1 221 ? -36.372 -8.561 36.986 1.00 96.06 221 GLU A C 1
ATOM 1754 O O . GLU A 1 221 ? -37.007 -9.061 37.910 1.00 96.06 221 GLU A O 1
ATOM 1759 N N . LYS A 1 222 ? -36.963 -7.749 36.099 1.00 96.38 222 LYS A N 1
ATOM 1760 C CA . LYS A 1 222 ? -38.380 -7.356 36.208 1.00 96.38 222 LYS A CA 1
ATOM 1761 C C . LYS A 1 222 ? -39.346 -8.542 36.148 1.00 96.38 222 LYS A C 1
ATOM 1763 O O . LYS A 1 222 ? -40.398 -8.510 36.783 1.00 96.38 222 LYS A O 1
ATOM 1768 N N . SER A 1 223 ? -39.026 -9.567 35.359 1.00 93.44 223 SER A N 1
ATOM 1769 C CA . SER A 1 223 ? -39.853 -10.778 35.253 1.00 93.44 223 SER A CA 1
ATOM 1770 C C . SER A 1 223 ? -39.765 -11.628 36.523 1.00 93.44 223 SER A C 1
ATOM 1772 O O . SER A 1 223 ? -40.777 -12.171 36.971 1.00 93.44 223 SER A O 1
ATOM 1774 N N . PHE A 1 224 ? -38.581 -11.692 37.135 1.00 94.25 224 PHE A N 1
ATOM 1775 C CA . PHE A 1 224 ? -38.363 -12.343 38.423 1.00 94.25 224 PHE A CA 1
ATOM 1776 C C . PHE A 1 224 ? -39.139 -11.638 39.548 1.00 94.25 224 PHE A C 1
ATOM 1778 O O . PHE A 1 224 ? -39.963 -12.274 40.203 1.00 94.25 224 PHE A O 1
ATOM 1785 N N . GLU A 1 225 ? -39.013 -10.312 39.676 1.00 92.00 225 GLU A N 1
ATOM 1786 C CA . GLU A 1 225 ? -39.755 -9.517 40.673 1.00 92.00 225 GLU A CA 1
ATOM 1787 C C . GLU A 1 225 ? -41.282 -9.661 40.538 1.00 92.00 225 GLU A C 1
ATOM 1789 O O . GLU A 1 225 ? -42.014 -9.692 41.530 1.00 92.00 225 GLU A O 1
ATOM 1794 N N . ARG A 1 226 ? -41.794 -9.754 39.302 1.00 90.25 226 ARG A N 1
ATOM 1795 C CA . ARG A 1 226 ? -43.230 -9.960 39.051 1.00 90.25 226 ARG A CA 1
ATOM 1796 C C . ARG A 1 226 ? -43.701 -11.343 39.502 1.00 90.25 226 ARG A C 1
ATOM 1798 O O . ARG A 1 226 ? -44.834 -11.475 39.961 1.00 90.25 226 ARG A O 1
ATOM 1805 N N . THR A 1 227 ? -42.844 -12.351 39.373 1.00 87.75 227 THR A N 1
ATOM 1806 C CA . THR A 1 227 ? -43.138 -13.723 39.801 1.00 87.75 227 THR A CA 1
ATOM 1807 C C . THR A 1 227 ? -43.155 -13.812 41.326 1.00 87.75 227 THR A C 1
ATOM 1809 O O . THR A 1 227 ? -44.103 -14.365 41.878 1.00 87.75 227 THR A O 1
ATOM 1812 N N . GLU A 1 228 ? -42.198 -13.178 42.013 1.00 85.50 228 GLU A N 1
ATOM 1813 C CA . GLU A 1 228 ? -42.185 -13.104 43.483 1.00 85.50 228 GLU A CA 1
ATOM 1814 C C . GLU A 1 228 ? -43.416 -12.382 44.048 1.00 85.50 228 GLU A C 1
ATOM 1816 O O . GLU A 1 228 ? -44.042 -12.878 44.984 1.00 85.50 228 GLU A O 1
ATOM 1821 N N . ARG A 1 229 ? -43.837 -11.254 43.453 1.00 82.69 229 ARG A N 1
ATOM 1822 C CA . ARG A 1 229 ? -45.054 -10.554 43.911 1.00 82.69 229 ARG A CA 1
ATOM 1823 C C . ARG A 1 229 ? -46.328 -11.370 43.717 1.00 82.69 229 ARG A C 1
ATOM 1825 O O . ARG A 1 229 ? -47.198 -11.334 44.579 1.00 82.69 229 ARG A O 1
ATOM 1832 N N . ASN A 1 230 ? -46.455 -12.086 42.601 1.00 79.50 230 ASN A N 1
ATOM 1833 C CA . ASN A 1 230 ? -47.656 -12.874 42.321 1.00 79.50 230 ASN A CA 1
ATOM 1834 C C . ASN A 1 230 ? -47.701 -14.183 43.127 1.00 79.50 230 ASN A C 1
ATOM 1836 O O . ASN A 1 230 ? -48.788 -14.641 43.470 1.00 79.50 230 ASN A O 1
ATOM 1840 N N . GLY A 1 231 ? -46.546 -14.763 43.468 1.00 67.44 231 GLY A N 1
ATOM 1841 C CA . GLY A 1 231 ? -46.455 -15.969 44.298 1.00 67.44 231 GLY A CA 1
ATOM 1842 C C . GLY A 1 231 ? -46.885 -15.766 45.756 1.00 67.44 231 GLY A C 1
ATOM 1843 O O . GLY A 1 231 ? -47.265 -16.727 46.414 1.00 67.44 231 GLY A O 1
ATOM 1844 N N . ALA A 1 232 ? -46.892 -14.526 46.256 1.00 59.75 232 ALA A N 1
ATOM 1845 C CA . ALA A 1 232 ? -47.265 -14.213 47.637 1.00 59.75 232 ALA A CA 1
ATOM 1846 C C . ALA A 1 232 ? -48.784 -14.048 47.878 1.00 59.75 232 ALA A C 1
ATOM 1848 O O . ALA A 1 232 ? -49.196 -13.899 49.024 1.00 59.75 232 ALA A O 1
ATOM 1849 N N . VAL A 1 233 ? -49.628 -14.062 46.834 1.00 58.78 233 VAL A N 1
ATOM 1850 C CA . VAL A 1 233 ? -51.076 -13.754 46.949 1.00 58.78 233 VAL A CA 1
ATOM 1851 C C . VAL A 1 233 ? -51.976 -15.002 46.852 1.00 58.78 233 VAL A C 1
ATOM 1853 O O . VAL A 1 233 ? -53.181 -14.910 47.050 1.00 58.78 233 VAL A O 1
ATOM 1856 N N . GLY A 1 234 ? -51.423 -16.192 46.604 1.00 55.16 234 GLY A N 1
ATOM 1857 C CA . GLY A 1 234 ? -52.202 -17.417 46.367 1.00 55.16 234 GLY A CA 1
ATOM 1858 C C . GLY A 1 234 ? -51.837 -18.571 47.293 1.00 55.16 234 GLY A C 1
ATOM 1859 O O . GLY A 1 234 ? -51.542 -19.660 46.814 1.00 55.16 234 GLY A O 1
ATOM 1860 N N . GLY A 1 235 ? -51.795 -18.327 48.601 1.00 52.44 235 GLY A N 1
ATOM 1861 C CA . GLY A 1 235 ? -51.431 -19.324 49.605 1.00 52.44 235 GLY A CA 1
ATOM 1862 C C . GLY A 1 235 ? -52.521 -19.562 50.639 1.00 52.44 235 GLY A C 1
ATOM 1863 O O . GLY A 1 235 ? -52.192 -19.546 51.813 1.00 52.44 235 GLY A O 1
ATOM 1864 N N . ASP A 1 236 ? -53.786 -19.718 50.230 1.00 53.81 236 ASP A N 1
ATOM 1865 C CA . ASP A 1 236 ? -54.818 -20.331 51.085 1.00 53.81 236 ASP A CA 1
ATOM 1866 C C . ASP A 1 236 ? -56.098 -20.701 50.308 1.00 53.81 236 ASP A C 1
ATOM 1868 O O . ASP A 1 236 ? -57.203 -20.322 50.677 1.00 53.81 236 ASP A O 1
ATOM 1872 N N . GLU A 1 237 ? -56.004 -21.471 49.214 1.00 53.47 237 GLU A N 1
ATOM 1873 C CA . GLU A 1 237 ? -57.210 -22.177 48.754 1.00 53.47 237 GLU A CA 1
ATOM 1874 C C . GLU A 1 237 ? -56.932 -23.514 48.048 1.00 53.47 237 GLU A C 1
ATOM 1876 O O . GLU A 1 237 ? -56.547 -23.585 46.886 1.00 53.47 237 GLU A O 1
ATOM 1881 N N . LYS A 1 238 ? -57.135 -24.588 48.828 1.00 56.62 238 LYS A N 1
ATOM 1882 C CA . LYS A 1 238 ? -57.607 -25.933 48.451 1.00 56.62 238 LYS A CA 1
ATOM 1883 C C . LYS A 1 238 ? -57.311 -26.422 47.024 1.00 56.62 238 LYS A C 1
ATOM 1885 O O . LYS A 1 238 ? -58.113 -26.178 46.135 1.00 56.62 238 LYS A O 1
ATOM 1890 N N . VAL A 1 239 ? -56.383 -27.377 46.889 1.00 52.56 239 VAL A N 1
ATOM 1891 C CA . VAL A 1 239 ? -56.603 -28.560 46.027 1.00 52.56 239 VAL A CA 1
ATOM 1892 C C . VAL A 1 239 ? -55.959 -29.799 46.662 1.00 52.56 239 VAL A C 1
ATOM 1894 O O . VAL A 1 239 ? -54.787 -30.108 46.472 1.00 52.56 239 VAL A O 1
ATOM 1897 N N . ARG A 1 240 ? -56.770 -30.537 47.428 1.00 54.69 240 ARG A N 1
ATOM 1898 C CA . ARG A 1 240 ? -56.661 -31.998 47.532 1.00 54.69 240 ARG A CA 1
ATOM 1899 C C . ARG A 1 240 ? -57.238 -32.561 46.233 1.00 54.69 240 ARG A C 1
ATOM 1901 O O . ARG A 1 240 ? -58.415 -32.307 46.004 1.00 54.69 240 ARG A O 1
ATOM 1908 N N . GLN A 1 241 ? -56.470 -33.333 45.461 1.00 50.25 241 GLN A N 1
ATOM 1909 C CA . GLN A 1 241 ? -56.864 -34.634 44.881 1.00 50.25 241 GLN A CA 1
ATOM 1910 C C . GLN A 1 241 ? -55.889 -35.108 43.784 1.00 50.25 241 GLN A C 1
ATOM 1912 O O . GLN A 1 241 ? -55.545 -34.343 42.891 1.00 50.25 241 GLN A O 1
ATOM 1917 N N . SER A 1 242 ? -55.554 -36.406 43.871 1.00 46.78 242 SER A N 1
ATOM 1918 C CA . SER A 1 242 ? -55.075 -37.316 42.806 1.00 46.78 242 SER A CA 1
ATOM 1919 C C . SER A 1 242 ? -53.646 -37.060 42.291 1.00 46.78 242 SER A C 1
ATOM 1921 O O . SER A 1 242 ? -53.404 -36.092 41.591 1.00 46.78 242 SER A O 1
ATOM 1923 N N . ALA A 1 243 ? -52.595 -37.821 42.624 1.00 53.66 243 ALA A N 1
ATOM 1924 C CA . ALA A 1 243 ? -52.413 -39.277 42.734 1.00 53.66 243 ALA A CA 1
ATOM 1925 C C . ALA A 1 243 ? -52.786 -40.049 41.454 1.00 53.66 243 ALA A C 1
ATOM 1927 O O . ALA A 1 243 ? -53.899 -40.552 41.346 1.00 53.66 243 ALA A O 1
ATOM 1928 N N . ASN A 1 244 ? -51.844 -40.097 40.501 1.00 51.72 244 ASN A N 1
ATOM 1929 C CA . ASN A 1 244 ? -51.392 -41.271 39.725 1.00 51.72 244 ASN A CA 1
ATOM 1930 C C . ASN A 1 244 ? -50.868 -40.844 38.346 1.00 51.72 244 ASN A C 1
ATOM 1932 O O . ASN A 1 244 ? -51.551 -40.112 37.638 1.00 51.72 244 ASN A O 1
ATOM 1936 N N . GLY A 1 245 ? -49.708 -41.372 37.944 1.00 46.47 245 GLY A N 1
ATOM 1937 C CA . GLY A 1 245 ? -49.332 -41.424 36.527 1.00 46.47 245 GLY A CA 1
ATOM 1938 C C . GLY A 1 245 ? -47.845 -41.251 36.237 1.00 46.47 245 GLY A C 1
ATOM 1939 O O . GLY A 1 245 ? -47.390 -40.134 36.055 1.00 46.47 245 GLY A O 1
ATOM 1940 N N . GLU A 1 246 ? -47.158 -42.390 36.166 1.00 46.81 246 GLU A N 1
ATOM 1941 C CA . GLU A 1 246 ? -45.982 -42.697 35.335 1.00 46.81 246 GLU A CA 1
ATOM 1942 C C . GLU A 1 246 ? -44.663 -41.919 35.488 1.00 46.81 246 GLU A C 1
ATOM 1944 O O . GLU A 1 246 ? -44.479 -40.769 35.104 1.00 46.81 246 GLU A O 1
ATOM 1949 N N . VAL A 1 247 ? -43.691 -42.681 35.995 1.00 52.84 247 VAL A N 1
ATOM 1950 C CA . VAL A 1 247 ? -42.257 -42.419 36.009 1.00 52.84 247 VAL A CA 1
ATOM 1951 C C . VAL A 1 247 ? -41.672 -42.940 34.693 1.00 52.84 247 VAL A C 1
ATOM 1953 O O . VAL A 1 247 ? -41.518 -44.150 34.540 1.00 52.84 247 VAL A O 1
ATOM 1956 N N . GLU A 1 248 ? -41.295 -42.053 33.772 1.00 52.50 248 GLU A N 1
ATOM 1957 C CA . GLU A 1 248 ? -40.369 -42.389 32.682 1.00 52.50 248 GLU A CA 1
ATOM 1958 C C . GLU A 1 248 ? -38.979 -41.808 32.976 1.00 52.50 248 GLU A C 1
ATOM 1960 O O . GLU A 1 248 ? -38.794 -40.610 33.194 1.00 52.50 248 GLU A O 1
ATOM 1965 N N . GLN A 1 249 ? -37.991 -42.703 33.032 1.00 52.84 249 GLN A N 1
ATOM 1966 C CA . GLN A 1 249 ? -36.579 -42.399 33.253 1.00 52.84 249 GLN A CA 1
ATOM 1967 C C . GLN A 1 249 ? -35.915 -41.886 31.964 1.00 52.84 249 GLN A C 1
ATOM 1969 O O . GLN A 1 249 ? -36.093 -42.510 30.917 1.00 52.84 249 GLN A O 1
ATOM 1974 N N . PRO A 1 250 ? -35.043 -40.860 32.007 1.00 55.28 250 PRO A N 1
ATOM 1975 C CA . PRO A 1 250 ? -34.142 -40.591 30.897 1.00 55.28 250 PRO A CA 1
ATOM 1976 C C . PRO A 1 250 ? -32.871 -41.447 30.997 1.00 55.28 250 PRO A C 1
ATOM 1978 O O . PRO A 1 250 ? -32.080 -41.355 31.938 1.00 55.28 250 PRO A O 1
ATOM 1981 N N . VAL A 1 251 ? -32.691 -42.275 29.969 1.00 53.56 251 VAL A N 1
ATOM 1982 C CA . VAL A 1 251 ? -31.524 -43.114 29.695 1.00 53.56 251 VAL A CA 1
ATOM 1983 C C . VAL A 1 251 ? -30.263 -42.265 29.497 1.00 53.56 251 VAL A C 1
ATOM 1985 O O . VAL A 1 251 ? -30.203 -41.368 28.659 1.00 53.56 251 VAL A O 1
ATOM 1988 N N . SER A 1 252 ? -29.234 -42.617 30.265 1.00 52.12 252 SER A N 1
ATOM 1989 C CA . SER A 1 252 ? -27.829 -42.251 30.085 1.00 52.12 252 SER A CA 1
ATOM 1990 C C . SER A 1 252 ? -27.216 -43.049 28.929 1.00 52.12 252 SER A C 1
ATOM 1992 O O . SER A 1 252 ? -27.276 -44.277 28.950 1.00 52.12 252 SER A O 1
ATOM 1994 N N . THR A 1 253 ? -26.595 -42.395 27.940 1.00 49.78 253 THR A N 1
ATOM 1995 C CA . THR A 1 253 ? -25.470 -42.962 27.160 1.00 49.78 253 THR A CA 1
ATOM 1996 C C . THR A 1 253 ? -24.844 -41.907 26.247 1.00 49.78 253 THR A C 1
ATOM 1998 O O . THR A 1 253 ? -25.549 -41.243 25.493 1.00 49.78 253 THR A O 1
ATOM 2001 N N . GLY A 1 254 ? -23.511 -41.776 26.264 1.00 46.88 254 GLY A N 1
ATOM 2002 C CA . GLY A 1 254 ? -22.808 -41.022 25.220 1.00 46.88 254 GLY A CA 1
ATOM 2003 C C . GLY A 1 254 ? -21.450 -40.415 25.570 1.00 46.88 254 GLY A C 1
ATOM 2004 O O . GLY A 1 254 ? -21.198 -39.276 25.190 1.00 46.88 254 GLY A O 1
ATOM 2005 N N . GLN A 1 255 ? -20.564 -41.146 26.258 1.00 48.03 255 GLN A N 1
ATOM 2006 C CA . GLN A 1 255 ? -19.126 -40.847 26.228 1.00 48.03 255 GLN A CA 1
ATOM 2007 C C . GLN A 1 255 ? -18.622 -40.901 24.778 1.00 48.03 255 GLN A C 1
ATOM 2009 O O . GLN A 1 255 ? -18.833 -41.893 24.082 1.00 48.03 255 GLN A O 1
ATOM 2014 N N . ARG A 1 256 ? -17.907 -39.864 24.334 1.00 47.38 256 ARG A N 1
ATOM 2015 C CA . ARG A 1 256 ? -17.089 -39.924 23.119 1.00 47.38 256 ARG A CA 1
ATOM 2016 C C . ARG A 1 256 ? -15.707 -39.359 23.420 1.00 47.38 256 ARG A C 1
ATOM 2018 O O . ARG A 1 256 ? -15.431 -38.186 23.198 1.00 47.38 256 ARG A O 1
ATOM 2025 N N . GLU A 1 257 ? -14.858 -40.225 23.964 1.00 49.16 257 GLU A N 1
ATOM 2026 C CA . GLU A 1 257 ? -13.410 -40.064 23.916 1.00 49.16 257 GLU A CA 1
ATOM 2027 C C . GLU A 1 257 ? -12.922 -40.451 22.517 1.00 49.16 257 GLU A C 1
ATOM 2029 O O . GLU A 1 257 ? -13.352 -41.448 21.936 1.00 49.16 257 GLU A O 1
ATOM 2034 N N . GLY A 1 258 ? -12.044 -39.630 21.954 1.00 49.19 258 GLY A N 1
ATOM 2035 C CA . GLY A 1 258 ? -11.452 -39.832 20.639 1.00 49.19 258 GLY A CA 1
ATOM 2036 C C . GLY A 1 258 ? -10.134 -39.086 20.574 1.00 49.19 258 GLY A C 1
ATOM 2037 O O . GLY A 1 258 ? -10.044 -38.024 19.965 1.00 49.19 258 GLY A O 1
ATOM 2038 N N . GLY A 1 259 ? -9.134 -39.629 21.268 1.00 48.28 259 GLY A N 1
ATOM 2039 C CA . GLY A 1 259 ? -7.744 -39.224 21.132 1.00 48.28 259 GLY A CA 1
ATOM 2040 C C . GLY A 1 259 ? -7.220 -39.561 19.736 1.00 48.28 259 GLY A C 1
ATOM 2041 O O . GLY A 1 259 ? -7.388 -40.674 19.245 1.00 48.28 259 GLY A O 1
ATOM 2042 N N . GLY A 1 260 ? -6.569 -38.588 19.107 1.00 45.56 260 GLY A N 1
ATOM 2043 C CA . GLY A 1 260 ? -5.842 -38.757 17.856 1.00 45.56 260 GLY A CA 1
ATOM 2044 C C . GLY A 1 260 ? -4.610 -37.867 17.876 1.00 45.56 260 GLY A C 1
ATOM 2045 O O . GLY A 1 260 ? -4.684 -36.687 17.543 1.00 45.56 260 GLY A O 1
ATOM 2046 N N . ALA A 1 261 ? -3.489 -38.428 18.322 1.00 48.59 261 ALA A N 1
ATOM 2047 C CA . ALA A 1 261 ? -2.175 -37.806 18.257 1.00 48.59 261 ALA A CA 1
ATOM 2048 C C . ALA A 1 261 ? -1.644 -37.840 16.811 1.00 48.59 261 ALA A C 1
ATOM 2050 O O . ALA A 1 261 ? -1.648 -38.911 16.203 1.00 48.59 261 ALA A O 1
ATOM 2051 N N . PRO A 1 262 ? -1.130 -36.731 16.253 1.00 57.19 262 PRO A N 1
ATOM 2052 C CA . PRO A 1 262 ? -0.283 -36.794 15.075 1.00 57.19 262 PRO A CA 1
ATOM 2053 C C . PRO A 1 262 ? 1.178 -37.028 15.484 1.00 57.19 262 PRO A C 1
ATOM 2055 O O . PRO A 1 262 ? 1.818 -36.214 16.149 1.00 57.19 262 PRO A O 1
ATOM 2058 N N . THR A 1 263 ? 1.678 -38.185 15.065 1.00 50.34 263 THR A N 1
ATOM 2059 C CA . THR A 1 263 ? 3.064 -38.652 15.113 1.00 50.34 263 THR A CA 1
ATOM 2060 C C . THR A 1 263 ? 4.040 -37.687 14.442 1.00 50.34 263 THR A C 1
ATOM 2062 O O . THR A 1 263 ? 3.818 -37.230 13.320 1.00 50.34 263 THR A O 1
ATOM 2065 N N . ALA A 1 264 ? 5.165 -37.451 15.117 1.00 39.53 264 ALA A N 1
ATOM 2066 C CA . ALA A 1 264 ? 6.340 -36.781 14.585 1.00 39.53 264 ALA A CA 1
ATOM 2067 C C . ALA A 1 264 ? 6.997 -37.635 13.486 1.00 39.53 264 ALA A C 1
ATOM 2069 O O . ALA A 1 264 ? 7.507 -38.722 13.749 1.00 39.53 264 ALA A O 1
ATOM 2070 N N . GLY A 1 265 ? 6.986 -37.129 12.252 1.00 40.22 265 GLY A N 1
ATOM 2071 C CA . GLY A 1 265 ? 7.764 -37.659 11.136 1.00 40.22 265 GLY A CA 1
ATOM 2072 C C . GLY A 1 265 ? 9.138 -37.001 11.093 1.00 40.22 265 GLY A C 1
ATOM 2073 O O . GLY A 1 265 ? 9.274 -35.860 10.657 1.00 40.22 265 GLY A O 1
ATOM 2074 N N . SER A 1 266 ? 10.142 -37.729 11.570 1.00 40.84 266 SER A N 1
ATOM 2075 C CA . SER A 1 266 ? 11.566 -37.441 11.410 1.00 40.84 266 SER A CA 1
ATOM 2076 C C . SER A 1 266 ? 11.980 -37.770 9.970 1.00 40.84 266 SER A C 1
ATOM 2078 O O . SER A 1 266 ? 11.936 -38.940 9.597 1.00 40.84 266 SER A O 1
ATOM 2080 N N . ASN A 1 267 ? 12.418 -36.776 9.193 1.00 41.66 267 ASN A N 1
ATOM 2081 C CA . ASN A 1 267 ? 13.176 -36.999 7.960 1.00 41.66 267 ASN A CA 1
ATOM 2082 C C . ASN A 1 267 ? 14.584 -36.423 8.130 1.00 41.66 267 ASN A C 1
ATOM 2084 O O . ASN A 1 267 ? 14.793 -35.210 8.136 1.00 41.66 267 ASN A O 1
ATOM 2088 N N . THR A 1 268 ? 15.527 -37.340 8.303 1.00 41.22 268 THR A N 1
ATOM 2089 C CA . THR A 1 268 ? 16.976 -37.171 8.224 1.00 41.22 268 THR A CA 1
ATOM 2090 C C . THR A 1 268 ? 17.466 -37.481 6.800 1.00 41.22 268 THR A C 1
ATOM 2092 O O . THR A 1 268 ? 16.830 -38.248 6.082 1.00 41.22 268 THR A O 1
ATOM 2095 N N . ALA A 1 269 ? 18.636 -36.921 6.453 1.00 36.88 269 ALA A N 1
ATOM 2096 C CA . ALA A 1 269 ? 19.416 -37.080 5.210 1.00 36.88 269 ALA A CA 1
ATOM 2097 C C . ALA A 1 269 ? 18.858 -36.334 3.968 1.00 36.88 269 ALA A C 1
ATOM 2099 O O . ALA A 1 269 ? 17.660 -36.290 3.745 1.00 36.88 269 ALA A O 1
ATOM 2100 N N . SER A 1 270 ? 19.651 -35.679 3.114 1.00 39.06 270 SER A N 1
ATOM 2101 C CA . SER A 1 270 ? 21.065 -35.879 2.787 1.00 39.06 270 SER A CA 1
ATOM 2102 C C . SER A 1 270 ? 21.772 -34.570 2.406 1.00 39.06 270 SER A C 1
ATOM 2104 O O . SER A 1 270 ? 21.258 -33.787 1.606 1.00 39.06 270 SER A O 1
ATOM 2106 N N . SER A 1 271 ? 22.997 -34.400 2.904 1.00 40.66 271 SER A N 1
ATOM 2107 C CA . SER A 1 271 ? 24.016 -33.547 2.292 1.00 40.66 271 SER A CA 1
ATOM 2108 C C . SER A 1 271 ? 24.365 -34.073 0.900 1.00 40.66 271 SER A C 1
ATOM 2110 O O . SER A 1 271 ? 24.622 -35.264 0.735 1.00 40.66 271 SER A O 1
ATOM 2112 N N . GLY A 1 272 ? 24.375 -33.181 -0.085 1.00 37.69 272 GLY A N 1
ATOM 2113 C CA . GLY A 1 272 ? 24.886 -33.431 -1.425 1.00 37.69 272 GLY A CA 1
ATOM 2114 C C . GLY A 1 272 ? 25.732 -32.240 -1.847 1.00 37.69 272 GLY A C 1
ATOM 2115 O O . GLY A 1 272 ? 25.196 -31.218 -2.269 1.00 37.69 272 GLY A O 1
ATOM 2116 N N . ASP A 1 273 ? 27.043 -32.380 -1.677 1.00 42.34 273 ASP A N 1
ATOM 2117 C CA . ASP A 1 273 ? 28.056 -31.507 -2.252 1.00 42.34 273 ASP A CA 1
ATOM 2118 C C . ASP A 1 273 ? 28.021 -31.613 -3.780 1.00 42.34 273 ASP A C 1
ATOM 2120 O O . ASP A 1 273 ? 28.161 -32.704 -4.331 1.00 42.34 273 ASP A O 1
ATOM 2124 N N . VAL A 1 274 ? 27.897 -30.479 -4.474 1.00 43.97 274 VAL A N 1
ATOM 2125 C CA . VAL A 1 274 ? 28.322 -30.356 -5.874 1.00 43.97 274 VAL A CA 1
ATOM 2126 C C . VAL A 1 274 ? 29.046 -29.025 -6.037 1.00 43.97 274 VAL A C 1
ATOM 2128 O O . VAL A 1 274 ? 28.447 -27.966 -6.220 1.00 43.97 274 VAL A O 1
ATOM 2131 N N . ALA A 1 275 ? 30.371 -29.107 -5.962 1.00 40.75 275 ALA A N 1
ATOM 2132 C CA . ALA A 1 275 ? 31.273 -28.162 -6.595 1.00 40.75 275 ALA A CA 1
ATOM 2133 C C . ALA A 1 275 ? 31.133 -28.286 -8.122 1.00 40.75 275 ALA A C 1
ATOM 2135 O O . ALA A 1 275 ? 31.060 -29.397 -8.646 1.00 40.75 275 ALA A O 1
ATOM 2136 N N . GLY A 1 276 ? 31.120 -27.168 -8.849 1.00 34.09 276 GLY A N 1
ATOM 2137 C CA . GLY A 1 276 ? 31.063 -27.235 -10.308 1.00 34.09 276 GLY A CA 1
ATOM 2138 C C . GLY A 1 276 ? 30.986 -25.895 -11.024 1.00 34.09 276 GLY A C 1
ATOM 2139 O O . GLY A 1 276 ? 29.906 -25.426 -11.349 1.00 34.09 276 GLY A O 1
ATOM 2140 N N . SER A 1 277 ? 32.169 -25.371 -11.339 1.00 35.84 277 SER A N 1
ATOM 2141 C CA . SER A 1 277 ? 32.501 -24.665 -12.581 1.00 35.84 277 SER A CA 1
ATOM 2142 C C . SER A 1 277 ? 31.839 -23.323 -12.905 1.00 35.84 277 SER A C 1
ATOM 2144 O O . SER A 1 277 ? 30.724 -23.215 -13.411 1.00 35.84 277 SER A O 1
ATOM 2146 N N . ALA A 1 278 ? 32.678 -22.294 -12.774 1.00 42.50 278 ALA A N 1
ATOM 2147 C CA . ALA A 1 278 ? 32.640 -21.089 -13.583 1.00 42.50 278 ALA A CA 1
ATOM 2148 C C . ALA A 1 278 ? 32.614 -21.436 -15.082 1.00 42.50 278 ALA A C 1
ATOM 2150 O O . ALA A 1 278 ? 33.432 -22.223 -15.557 1.00 42.50 278 ALA A O 1
ATOM 2151 N N . SER A 1 279 ? 31.719 -20.796 -15.834 1.00 40.19 279 SER A N 1
ATOM 2152 C CA . SER A 1 279 ? 31.817 -20.750 -17.288 1.00 40.19 279 SER A CA 1
ATOM 2153 C C . SER A 1 279 ? 31.495 -19.344 -17.772 1.00 40.19 279 SER A C 1
ATOM 2155 O O . SER A 1 279 ? 30.370 -18.859 -17.679 1.00 40.19 279 SER A O 1
ATOM 2157 N N . SER A 1 280 ? 32.552 -18.707 -18.265 1.00 48.38 280 SER A N 1
ATOM 2158 C CA . SER A 1 280 ? 32.565 -17.446 -18.989 1.00 48.38 280 SER A CA 1
ATOM 2159 C C . SER A 1 280 ? 31.576 -17.498 -20.156 1.00 48.38 280 SER A C 1
ATOM 2161 O O . SER A 1 280 ? 31.646 -18.408 -20.986 1.00 48.38 280 SER A O 1
ATOM 2163 N N . ARG A 1 281 ? 30.643 -16.543 -20.222 1.00 39.50 281 ARG A N 1
ATOM 2164 C CA . ARG A 1 281 ? 29.726 -16.381 -21.356 1.00 39.50 281 ARG A CA 1
ATOM 2165 C C . ARG A 1 281 ? 29.863 -14.962 -21.898 1.00 39.50 281 ARG A C 1
ATOM 2167 O O . ARG A 1 281 ? 29.211 -14.034 -21.437 1.00 39.50 281 ARG A O 1
ATOM 2174 N N . LEU A 1 282 ? 30.760 -14.829 -22.873 1.00 46.44 282 LEU A N 1
ATOM 2175 C CA . LEU A 1 282 ? 30.781 -13.736 -23.842 1.00 46.44 282 LEU A CA 1
ATOM 2176 C C . LEU A 1 282 ? 29.411 -13.679 -24.527 1.00 46.44 282 LEU A C 1
ATOM 2178 O O . LEU A 1 282 ? 29.010 -14.643 -25.182 1.00 46.44 282 LEU A O 1
ATOM 2182 N N . GLN A 1 283 ? 28.692 -12.571 -24.356 1.00 40.44 283 GLN A N 1
ATOM 2183 C CA . GLN A 1 283 ? 27.416 -12.344 -25.021 1.00 40.44 283 GLN A CA 1
ATOM 2184 C C . GLN A 1 283 ? 27.630 -11.488 -26.267 1.00 40.44 283 GLN A C 1
ATOM 2186 O O . GLN A 1 283 ? 27.876 -10.286 -26.225 1.00 40.44 283 GLN A O 1
ATOM 2191 N N . GLN A 1 284 ? 27.566 -12.207 -27.377 1.00 40.69 284 GLN A N 1
ATOM 2192 C CA . GLN A 1 284 ? 27.342 -11.763 -28.738 1.00 40.69 284 GLN A CA 1
ATOM 2193 C C . GLN A 1 284 ? 26.064 -10.905 -28.789 1.00 40.69 284 GLN A C 1
ATOM 2195 O O . GLN A 1 284 ? 25.003 -11.354 -28.354 1.00 40.69 284 GLN A O 1
ATOM 2200 N N . GLN A 1 285 ? 26.166 -9.673 -29.295 1.00 35.12 285 GLN A N 1
ATOM 2201 C CA . GLN A 1 285 ? 25.001 -8.851 -29.625 1.00 35.12 285 GLN A CA 1
ATOM 2202 C C . GLN A 1 285 ? 24.240 -9.534 -30.768 1.00 35.12 285 GLN A C 1
ATOM 2204 O O . GLN A 1 285 ? 24.719 -9.584 -31.898 1.00 35.12 285 GLN A O 1
ATOM 2209 N N . GLN A 1 286 ? 23.079 -10.106 -30.454 1.00 37.16 286 GLN A N 1
ATOM 2210 C CA . GLN A 1 286 ? 22.075 -10.492 -31.439 1.00 37.16 286 GLN A CA 1
ATOM 2211 C C . GLN A 1 286 ? 21.123 -9.312 -31.623 1.00 37.16 286 GLN A C 1
ATOM 2213 O O . GLN A 1 286 ? 20.480 -8.879 -30.667 1.00 37.16 286 GLN A O 1
ATOM 2218 N N . GLU A 1 287 ? 21.039 -8.801 -32.848 1.00 37.47 287 GLU A N 1
ATOM 2219 C CA . GLU A 1 287 ? 19.956 -7.911 -33.255 1.00 37.47 287 GLU A CA 1
ATOM 2220 C C . GLU A 1 287 ? 18.625 -8.670 -33.162 1.00 37.47 287 GLU A C 1
ATOM 2222 O O . GLU A 1 287 ? 18.489 -9.788 -33.666 1.00 37.47 287 GLU A O 1
ATOM 2227 N N . LEU A 1 288 ? 17.655 -8.082 -32.460 1.00 42.62 288 LEU A N 1
ATOM 2228 C CA . LEU A 1 288 ? 16.322 -8.657 -32.305 1.00 42.62 288 LEU A CA 1
ATOM 2229 C C . LEU A 1 288 ? 15.550 -8.554 -33.632 1.00 42.62 288 LEU A C 1
ATOM 2231 O O . LEU A 1 288 ? 15.594 -7.506 -34.280 1.00 42.62 288 LEU A O 1
ATOM 2235 N N . PRO A 1 289 ? 14.809 -9.601 -34.037 1.00 47.69 289 PRO A N 1
ATOM 2236 C CA . PRO A 1 289 ? 13.963 -9.534 -35.220 1.00 47.69 289 PRO A CA 1
ATOM 2237 C C . PRO A 1 289 ? 12.799 -8.546 -35.010 1.00 47.69 289 PRO A C 1
ATOM 2239 O O . PRO A 1 289 ? 12.312 -8.398 -33.884 1.00 47.69 289 PRO A O 1
ATOM 2242 N N . PRO A 1 290 ? 12.317 -7.889 -36.082 1.00 55.06 290 PRO A N 1
ATOM 2243 C CA . PRO A 1 290 ? 11.188 -6.971 -36.001 1.00 55.06 290 PRO A CA 1
ATOM 2244 C C . PRO A 1 290 ? 9.935 -7.688 -35.484 1.00 55.06 290 PRO A C 1
ATOM 2246 O O . PRO A 1 290 ? 9.603 -8.795 -35.912 1.00 55.06 290 PRO A O 1
ATOM 2249 N N . VAL A 1 291 ? 9.239 -7.034 -34.552 1.00 58.97 291 VAL A N 1
ATOM 2250 C CA . VAL A 1 291 ? 7.982 -7.512 -33.963 1.00 58.97 291 VAL A CA 1
ATOM 2251 C C . VAL A 1 291 ? 6.952 -7.717 -35.076 1.00 58.97 291 VAL A C 1
ATOM 2253 O O . VAL A 1 291 ? 6.746 -6.837 -35.913 1.00 58.97 291 VAL A O 1
ATOM 2256 N N . SER A 1 292 ? 6.304 -8.885 -35.106 1.00 71.25 292 SER A N 1
ATOM 2257 C CA . SER A 1 292 ? 5.303 -9.185 -36.129 1.00 71.25 292 SER A CA 1
ATOM 2258 C C . SER A 1 292 ? 4.086 -8.261 -35.985 1.00 71.25 292 SER A C 1
ATOM 2260 O O . SER A 1 292 ? 3.681 -7.878 -34.883 1.00 71.25 292 SER A O 1
ATOM 2262 N N . ALA A 1 293 ? 3.466 -7.910 -37.115 1.00 57.75 293 ALA A N 1
ATOM 2263 C CA . ALA A 1 293 ? 2.302 -7.019 -37.161 1.00 57.75 293 ALA A CA 1
ATOM 2264 C C . ALA A 1 293 ? 1.102 -7.526 -36.331 1.00 57.75 293 ALA A C 1
ATOM 2266 O O . ALA A 1 293 ? 0.207 -6.753 -35.987 1.00 57.75 293 ALA A O 1
ATOM 2267 N N . GLU A 1 294 ? 1.084 -8.816 -35.998 1.00 50.44 294 GLU A N 1
ATOM 2268 C CA . GLU A 1 294 ? 0.042 -9.450 -35.196 1.00 50.44 294 GLU A CA 1
ATOM 2269 C C . GLU A 1 294 ? 0.205 -9.131 -33.700 1.00 50.44 294 GLU A C 1
ATOM 2271 O O . GLU A 1 294 ? -0.761 -8.727 -33.053 1.00 50.44 294 GLU A O 1
ATOM 2276 N N . THR A 1 295 ? 1.439 -9.149 -33.181 1.00 54.06 295 THR A N 1
ATOM 2277 C CA . THR A 1 295 ? 1.749 -8.720 -31.804 1.00 54.06 295 THR A CA 1
ATOM 2278 C C . THR A 1 295 ? 1.507 -7.218 -31.612 1.00 54.06 295 THR A C 1
ATOM 2280 O O . THR A 1 295 ? 0.968 -6.799 -30.588 1.00 54.06 295 THR A O 1
ATOM 2283 N N . ALA A 1 296 ? 1.798 -6.397 -32.628 1.00 50.44 296 ALA A N 1
ATOM 2284 C CA . ALA A 1 296 ? 1.517 -4.958 -32.597 1.00 50.44 296 ALA A CA 1
ATOM 2285 C C . ALA A 1 296 ? 0.006 -4.632 -32.566 1.00 50.44 296 ALA A C 1
ATOM 2287 O O . ALA A 1 296 ? -0.411 -3.642 -31.959 1.00 50.44 296 ALA A O 1
ATOM 2288 N N . ARG A 1 297 ? -0.842 -5.469 -33.184 1.00 43.88 297 ARG A N 1
ATOM 2289 C CA . ARG A 1 297 ? -2.308 -5.310 -33.141 1.00 43.88 297 ARG A CA 1
ATOM 2290 C C . ARG A 1 297 ? -2.895 -5.665 -31.778 1.00 43.88 297 ARG A C 1
ATOM 2292 O O . ARG A 1 297 ? -3.819 -4.987 -31.334 1.00 43.88 297 ARG A O 1
ATOM 2299 N N . GLU A 1 298 ? -2.343 -6.663 -31.095 1.00 40.94 298 GLU A N 1
ATOM 2300 C CA . GLU A 1 298 ? -2.787 -7.057 -29.753 1.00 40.94 298 GLU A CA 1
ATOM 2301 C C . GLU A 1 298 ? -2.487 -5.965 -28.705 1.00 40.94 298 GLU A C 1
ATOM 2303 O O . GLU A 1 298 ? -3.282 -5.727 -27.795 1.00 40.94 298 GLU A O 1
ATOM 2308 N N . TRP A 1 299 ? -1.398 -5.210 -28.887 1.00 46.28 299 TRP A N 1
ATOM 2309 C CA . TRP A 1 299 ? -1.036 -4.077 -28.021 1.00 46.28 299 TRP A CA 1
ATOM 2310 C C . TRP A 1 299 ? -1.907 -2.837 -28.258 1.00 46.28 299 TRP A C 1
ATOM 2312 O O . TRP A 1 299 ? -2.202 -2.092 -27.319 1.00 46.28 299 TRP A O 1
ATOM 2322 N N . LYS A 1 300 ? -2.426 -2.669 -29.481 1.00 37.19 300 LYS A N 1
ATOM 2323 C CA . LYS A 1 300 ? -3.343 -1.575 -29.831 1.00 37.19 300 LYS A CA 1
ATOM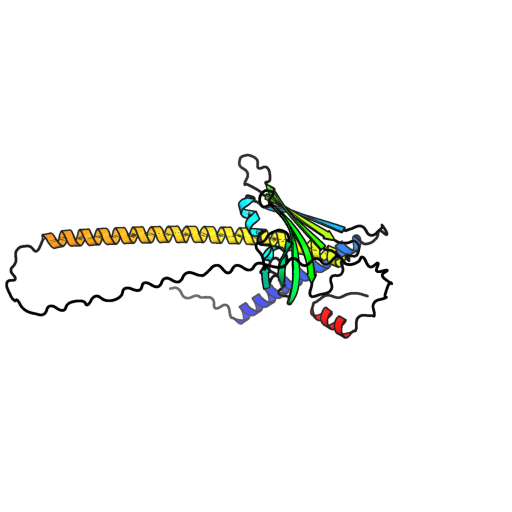 2324 C C . LYS A 1 300 ? -4.713 -1.705 -29.150 1.00 37.19 300 LYS A C 1
ATOM 2326 O O . LYS A 1 300 ? -5.331 -0.696 -28.823 1.00 37.19 300 LYS A O 1
ATOM 2331 N N . VAL A 1 301 ? -5.154 -2.928 -28.839 1.00 43.75 301 VAL A N 1
ATOM 2332 C CA . VAL A 1 301 ? -6.384 -3.188 -28.058 1.00 43.75 301 VAL A CA 1
ATOM 2333 C C . VAL A 1 301 ? -6.212 -2.825 -26.570 1.00 43.75 301 VAL A C 1
ATOM 2335 O O . VAL A 1 301 ? -7.197 -2.606 -25.870 1.00 43.75 301 VAL A O 1
ATOM 2338 N N . GLN A 1 302 ? -4.972 -2.680 -26.084 1.00 43.31 302 GLN A N 1
ATOM 2339 C CA . GLN A 1 302 ? -4.660 -2.257 -24.710 1.00 43.31 302 GLN A CA 1
ATOM 2340 C C . GLN A 1 302 ? -4.311 -0.764 -24.578 1.00 43.31 302 GLN A C 1
ATOM 2342 O O . GLN A 1 302 ? -3.891 -0.328 -23.507 1.00 43.31 302 GLN A O 1
ATOM 2347 N N . GLY A 1 303 ? -4.505 0.034 -25.635 1.00 32.66 303 GLY A N 1
ATOM 2348 C CA . GLY A 1 303 ? -4.287 1.484 -25.593 1.00 32.66 303 GLY A CA 1
ATOM 2349 C C . GLY A 1 303 ? -2.818 1.905 -25.492 1.00 32.66 303 GLY A C 1
ATOM 2350 O O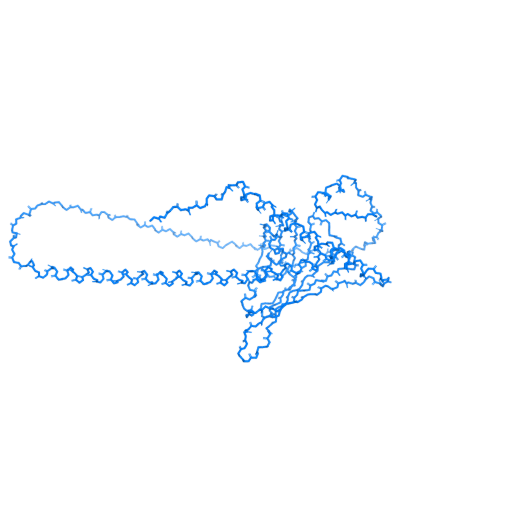 . GLY A 1 303 ? -2.535 3.016 -25.051 1.00 32.66 303 GLY A O 1
ATOM 2351 N N . ILE A 1 304 ? -1.880 1.036 -25.884 1.00 36.19 304 ILE A N 1
ATOM 2352 C CA . ILE A 1 304 ? -0.457 1.373 -25.976 1.00 36.19 304 ILE A CA 1
ATOM 2353 C C . ILE A 1 304 ? -0.132 1.589 -27.456 1.00 36.19 304 ILE A C 1
ATOM 2355 O O . ILE A 1 304 ? 0.057 0.635 -28.207 1.00 36.19 304 ILE A O 1
ATOM 2359 N N . GLU A 1 305 ? -0.098 2.851 -27.886 1.00 33.62 305 GLU A N 1
ATOM 2360 C CA . GLU A 1 305 ? 0.467 3.222 -29.184 1.00 33.62 305 GLU A CA 1
ATOM 2361 C C . GLU A 1 305 ? 1.972 3.456 -29.028 1.00 33.62 305 GLU A C 1
ATOM 2363 O O . GLU A 1 305 ? 2.402 4.372 -28.327 1.00 33.62 305 GLU A O 1
ATOM 2368 N N . ILE A 1 306 ? 2.773 2.609 -29.677 1.00 36.47 306 ILE A N 1
ATOM 2369 C CA . ILE A 1 306 ? 4.198 2.864 -29.892 1.00 36.47 306 ILE A CA 1
ATOM 2370 C C . ILE A 1 306 ? 4.294 3.597 -31.230 1.00 36.47 306 ILE A C 1
ATOM 2372 O O . ILE A 1 306 ? 4.005 3.015 -32.275 1.00 36.47 306 ILE A O 1
ATOM 2376 N N . LEU A 1 307 ? 4.642 4.884 -31.190 1.00 35.03 307 LEU A N 1
ATOM 2377 C CA . LEU A 1 307 ? 5.017 5.628 -32.389 1.00 35.03 307 LEU A CA 1
ATOM 2378 C C . LEU A 1 307 ? 6.447 5.225 -32.766 1.00 35.03 307 LEU A C 1
ATOM 2380 O O . LEU A 1 307 ? 7.364 5.388 -31.961 1.00 35.03 307 LEU A O 1
ATOM 2384 N N . SER A 1 308 ? 6.581 4.654 -33.964 1.00 35.62 308 SER A N 1
ATOM 2385 C CA . SER A 1 308 ? 7.842 4.419 -34.678 1.00 35.62 308 SER A CA 1
ATOM 2386 C C . SER A 1 308 ? 8.488 5.722 -35.123 1.00 35.62 308 SER A C 1
ATOM 2388 O O . SER A 1 308 ? 7.718 6.574 -35.629 1.00 35.62 308 SER A O 1
#

Foldseek 3Di:
DDDDPPCPDPVNVVVVVVVVVVVVVVVVVVVVVVLVVVLVVVPDDPDDLDKDKDKDKDKDLAAPVLLLVVPPPVQCQQFPVFFPDKDWPDDPDQQTKIWTQGPVRKIWIKGWHDDDPPQSKTKIWTDDIPDDAQFPTKIKIKGKDWDDADPPGGTMIMIMIMIITHSRHDSVNSSVVVVSVVSSVVSSNVVSVVVVVVVVVVVVVVVVVVVVVVVVVVVVVVVVVVCVVVVVPPPDDDDDDDDDDDDDDDDDDDDDDDDDDDDDDDDDDDDDDDDDDDDDDDDDDDDDDDDDPVVVVVVVVVVDDDDD